Protein AF-C0XQF9-F1 (afdb_monomer_lite)

Foldseek 3Di:
DPQPDADPPPRDSDDDPPDPDLVNVQVVVCVVCVPAAEAEADDPRQDAEDEPDGHHYRYDQPSDHAYPPFAALEEEAPPLCVQCVPPDLCSLVVSLVSLVVNQVRFGDVVVNRYYHYDDDCPDVSNVCVVVVPPVVVVVVSVVVCCVVVHPPNHDDDDDDDPPVVVVVCVVPDDDDPPDDDDDDDDDDPPDD

Secondary structure (DSSP, 8-state):
--TT---TTT-----------HHHHHHHHHHH-TTSEEEEEBTTB---EEESSSEEEEE-TT-PPEEETS-BSEEEE--HHHHHTSSSTTHHHHHHHHHHHHHHTBPPGGGT-EEEE-S-TT-HHHHHHHTT-HHHHHHHHHHHHHHHT-TTSS--------HHHHHHHHHH----TT-------PPPTT--

Sequence (192 aa):
MDTAHVCPVCGSRRLRAVVLGTERTAEELGRAFPKTRVRSSWGEKIVTEIPRTPMIVVATPGAEPAVTNGGYGAAILLDTWALLGRPDLRATEETFEKWLAACTLVDAASIDGEVVVVAEPSLPVVQHLIRWDVPGHAAAELSQRAETRLPPAVHVAVVDAPRKALEDFFAHVELPPHAEKLGPVDLPPGVE

pLDDT: mean 90.34, std 9.93, range [50.88, 98.25]

Radius of gyration: 22.35 Å; chains: 1; bounding box: 53×38×58 Å

Structure (mmCIF, N/CA/C/O backbone):
data_AF-C0XQF9-F1
#
_entry.id   AF-C0XQF9-F1
#
loop_
_atom_site.group_PDB
_atom_site.id
_atom_site.type_symbol
_atom_site.label_atom_id
_atom_site.label_alt_id
_atom_site.label_comp_id
_atom_site.label_asym_id
_atom_site.label_entity_id
_atom_site.label_seq_id
_atom_site.pdbx_PDB_ins_code
_atom_site.Cartn_x
_atom_site.Cartn_y
_atom_site.Cartn_z
_atom_site.occupancy
_atom_site.B_iso_or_equiv
_atom_site.auth_seq_id
_atom_site.auth_comp_id
_atom_site.auth_asym_id
_atom_site.auth_atom_id
_atom_site.pdbx_PDB_model_num
ATOM 1 N N . MET A 1 1 ? -15.388 23.339 -12.924 1.00 51.97 1 MET A N 1
ATOM 2 C CA . MET A 1 1 ? -16.130 22.095 -12.635 1.00 51.97 1 MET A CA 1
ATOM 3 C C . MET A 1 1 ? -17.069 21.896 -13.808 1.00 51.97 1 MET A C 1
ATOM 5 O O . MET A 1 1 ? -17.944 22.732 -13.991 1.00 51.97 1 MET A O 1
ATOM 9 N N . ASP A 1 2 ? -16.785 20.929 -14.678 1.00 50.88 2 ASP A N 1
ATOM 10 C CA . ASP A 1 2 ? -17.592 20.682 -15.877 1.00 50.88 2 ASP A CA 1
ATOM 11 C C . ASP A 1 2 ? -18.993 20.217 -15.454 1.00 50.88 2 ASP A C 1
ATOM 13 O O . ASP A 1 2 ? -19.158 19.170 -14.826 1.00 50.88 2 ASP A O 1
ATOM 17 N N . THR A 1 3 ? -19.999 21.045 -15.720 1.00 59.94 3 THR A N 1
ATOM 18 C CA . THR A 1 3 ? -21.397 20.814 -15.340 1.00 59.94 3 THR A CA 1
ATOM 19 C C . THR A 1 3 ? -22.096 19.791 -16.239 1.00 59.94 3 THR A C 1
ATOM 21 O O . THR A 1 3 ? -23.244 19.439 -15.966 1.00 59.94 3 THR A O 1
ATOM 24 N N . ALA A 1 4 ? -21.422 19.284 -17.278 1.00 78.75 4 ALA A N 1
ATOM 25 C CA . ALA A 1 4 ? -21.976 18.339 -18.242 1.00 78.75 4 ALA A CA 1
ATOM 26 C C . ALA A 1 4 ? -21.576 16.871 -18.007 1.00 78.75 4 ALA A C 1
ATOM 28 O O . ALA A 1 4 ? -21.970 16.015 -18.799 1.00 78.75 4 ALA A O 1
ATOM 29 N N . HIS A 1 5 ? -20.829 16.541 -16.944 1.00 82.19 5 HIS A N 1
ATOM 30 C CA . HIS A 1 5 ? -20.393 15.159 -16.724 1.00 82.19 5 HIS A CA 1
ATOM 31 C C . HIS A 1 5 ? -21.580 14.184 -16.606 1.00 82.19 5 HIS A C 1
ATOM 33 O O . HIS A 1 5 ? -22.473 14.350 -15.772 1.00 82.19 5 HIS A O 1
ATOM 39 N N . VAL A 1 6 ? -21.547 13.131 -17.422 1.00 91.00 6 VAL A N 1
ATOM 40 C CA . VAL A 1 6 ? -22.455 11.982 -17.380 1.00 91.00 6 VAL A CA 1
ATOM 41 C C . VAL A 1 6 ? -21.586 10.732 -17.304 1.00 91.00 6 VAL A C 1
ATOM 43 O O . VAL A 1 6 ? -20.765 10.501 -18.189 1.00 91.00 6 VAL A O 1
ATOM 46 N N . CYS A 1 7 ? -21.759 9.922 -16.258 1.00 85.56 7 CYS A N 1
ATOM 47 C CA . CYS A 1 7 ? -21.036 8.661 -16.123 1.00 85.56 7 CYS A CA 1
ATOM 48 C C . CYS A 1 7 ? -21.368 7.736 -17.313 1.00 85.56 7 CYS A C 1
ATOM 50 O O . CYS A 1 7 ? -22.547 7.425 -17.504 1.00 85.56 7 CYS A O 1
ATOM 52 N N . PRO A 1 8 ? -20.380 7.243 -18.083 1.00 86.12 8 PRO A N 1
ATOM 53 C CA . PRO A 1 8 ? -20.633 6.406 -19.260 1.00 86.12 8 PRO A CA 1
ATOM 54 C C . PRO A 1 8 ? -21.138 4.999 -18.905 1.00 86.12 8 PRO A C 1
ATOM 56 O O . PRO A 1 8 ? -21.648 4.299 -19.771 1.00 86.12 8 PRO A O 1
ATOM 59 N N . VAL A 1 9 ? -21.012 4.588 -17.639 1.00 90.75 9 VAL A N 1
ATOM 60 C CA . VAL A 1 9 ? -21.441 3.265 -17.160 1.00 90.75 9 VAL A CA 1
ATOM 61 C C . VAL A 1 9 ? -22.893 3.284 -16.678 1.00 90.75 9 VAL A C 1
ATOM 63 O O . VAL A 1 9 ? -23.652 2.369 -16.977 1.00 90.75 9 VAL A O 1
ATOM 66 N N . CYS A 1 10 ? -23.301 4.319 -15.934 1.00 92.69 10 CYS A N 1
ATOM 67 C CA . CYS A 1 10 ? -24.619 4.359 -15.285 1.00 92.69 10 CYS A CA 1
ATOM 68 C C . CYS A 1 10 ? -25.483 5.582 -15.634 1.00 92.69 10 CYS A C 1
ATOM 70 O O . CYS A 1 10 ? -26.599 5.701 -15.135 1.00 92.69 10 CYS A O 1
ATOM 72 N N . GLY A 1 11 ? -24.982 6.528 -16.433 1.00 91.69 11 GLY A N 1
ATOM 73 C CA . GLY A 1 11 ? -25.709 7.743 -16.821 1.00 91.69 11 GLY A CA 1
ATOM 74 C C . GLY A 1 11 ? -25.871 8.789 -15.709 1.00 91.69 11 GLY A C 1
ATOM 75 O O . GLY A 1 11 ? -26.522 9.816 -15.912 1.00 91.69 11 GLY A O 1
ATOM 76 N N . SER A 1 12 ? -25.294 8.562 -14.524 1.00 89.38 12 SER A N 1
ATOM 77 C CA . SER A 1 12 ? -25.385 9.500 -13.403 1.00 89.38 12 SER A CA 1
ATOM 78 C C . SER A 1 12 ? -24.660 10.812 -13.705 1.00 89.38 12 SER A C 1
ATOM 80 O O . SER A 1 12 ? -23.518 10.813 -14.158 1.00 89.38 12 SER A O 1
ATOM 82 N N . ARG A 1 13 ? -25.308 11.933 -13.371 1.00 89.44 13 ARG A N 1
ATOM 83 C CA . ARG A 1 13 ? -24.713 13.284 -13.357 1.00 89.44 13 ARG A CA 1
ATOM 84 C C . ARG A 1 13 ? -24.177 13.691 -11.985 1.00 89.44 13 ARG A C 1
ATOM 86 O O . ARG A 1 13 ? -23.693 14.804 -11.799 1.00 89.44 13 ARG A O 1
ATOM 93 N N . ARG A 1 14 ? -24.330 12.823 -10.981 1.00 81.56 14 ARG A N 1
ATOM 94 C CA . ARG A 1 14 ? -23.885 13.102 -9.614 1.00 81.56 14 ARG A CA 1
ATOM 95 C C . ARG A 1 14 ? -22.390 12.834 -9.524 1.00 81.56 14 ARG A C 1
ATOM 97 O O . ARG A 1 14 ? -21.975 11.681 -9.482 1.00 81.56 14 ARG A O 1
ATOM 104 N N . LEU A 1 15 ? -21.612 13.906 -9.459 1.00 72.50 15 LEU A N 1
ATOM 105 C CA . LEU A 1 15 ? -20.212 13.872 -9.059 1.00 72.50 15 LEU A CA 1
ATOM 106 C C . LEU A 1 15 ? -20.117 14.170 -7.564 1.00 72.50 15 LEU A C 1
ATOM 108 O O . LEU A 1 15 ? -20.628 15.186 -7.093 1.00 72.50 15 LEU A O 1
ATOM 112 N N . ARG A 1 16 ? -19.443 13.295 -6.818 1.00 68.81 16 ARG A N 1
ATOM 113 C CA . ARG A 1 16 ? -19.041 13.554 -5.435 1.00 68.81 16 ARG A CA 1
ATOM 114 C C . ARG A 1 16 ? -17.520 13.582 -5.403 1.00 68.81 16 ARG A C 1
ATOM 116 O O . ARG A 1 16 ? -16.894 12.617 -5.820 1.00 68.81 16 ARG A O 1
ATOM 123 N N . ALA A 1 17 ? -16.933 14.670 -4.913 1.00 57.84 17 ALA A N 1
ATOM 124 C CA . ALA A 1 17 ? -15.521 14.665 -4.550 1.00 57.84 17 ALA A CA 1
ATOM 125 C C . ALA A 1 17 ? -15.355 13.720 -3.347 1.00 57.84 17 ALA A C 1
ATOM 127 O O . ALA A 1 17 ? -15.989 13.938 -2.313 1.00 57.84 17 ALA A O 1
ATOM 128 N N . VAL A 1 18 ? -14.594 12.635 -3.513 1.00 59.84 18 VAL A N 1
ATOM 129 C CA . VAL A 1 18 ? -14.501 11.552 -2.511 1.00 59.84 18 VAL A CA 1
ATOM 130 C C . VAL A 1 18 ? -13.299 11.722 -1.578 1.00 59.84 18 VAL A C 1
ATOM 132 O O . VAL A 1 18 ? -13.243 11.077 -0.542 1.00 59.84 18 VAL A O 1
ATOM 135 N N . VAL A 1 19 ? -12.378 12.650 -1.853 1.00 55.28 19 VAL A N 1
ATOM 136 C CA . VAL A 1 19 ? -11.252 12.900 -0.943 1.00 55.28 19 VAL A CA 1
ATOM 137 C C . VAL A 1 19 ? -11.695 13.836 0.183 1.00 55.28 19 VAL A C 1
ATOM 139 O O . VAL A 1 19 ? -11.594 15.059 0.084 1.00 55.28 19 VAL A O 1
ATOM 142 N N . LEU A 1 20 ? -12.219 13.259 1.263 1.00 55.69 20 LEU A N 1
ATOM 143 C CA . LEU A 1 20 ? -12.250 13.918 2.564 1.00 55.69 20 LEU A CA 1
ATOM 144 C C . LEU A 1 20 ? -10.871 13.671 3.181 1.00 55.69 20 LEU A C 1
ATOM 146 O O . LEU A 1 20 ? -10.568 12.551 3.572 1.00 55.69 20 LEU A O 1
ATOM 150 N N . GLY A 1 21 ? -9.999 14.680 3.198 1.00 62.31 21 GLY A N 1
ATOM 151 C CA . GLY A 1 21 ? -8.695 14.547 3.853 1.00 62.31 21 GLY A CA 1
ATOM 152 C C . GLY A 1 21 ? -8.841 14.069 5.305 1.00 62.31 21 GLY A C 1
ATOM 153 O O . GLY A 1 21 ? -9.862 14.326 5.948 1.00 62.31 21 GLY A O 1
ATOM 154 N N . THR A 1 22 ? -7.812 13.397 5.824 1.00 65.31 22 THR A N 1
ATOM 155 C CA . THR A 1 22 ? -7.779 12.741 7.146 1.00 65.31 22 THR A CA 1
ATOM 156 C C . THR A 1 22 ? -8.286 13.627 8.293 1.00 65.31 22 THR A C 1
ATOM 158 O O . THR A 1 22 ? -8.959 13.140 9.201 1.00 65.31 22 THR A O 1
ATOM 161 N N . GLU A 1 23 ? -8.036 14.939 8.219 1.00 64.38 23 GLU A N 1
ATOM 162 C CA . GLU A 1 23 ? -8.527 15.946 9.171 1.00 64.38 23 GLU A CA 1
ATOM 163 C C . GLU A 1 23 ? -10.050 15.955 9.299 1.00 64.38 23 GLU A C 1
ATOM 165 O O . GLU A 1 23 ? -10.591 15.869 10.402 1.00 64.38 23 GLU A O 1
ATOM 170 N N . ARG A 1 24 ? -10.757 15.983 8.169 1.00 73.75 24 ARG A N 1
ATOM 171 C CA . ARG A 1 24 ? -12.218 16.060 8.160 1.00 73.75 24 ARG A CA 1
ATOM 172 C C . ARG A 1 24 ? -12.844 14.759 8.651 1.00 73.75 2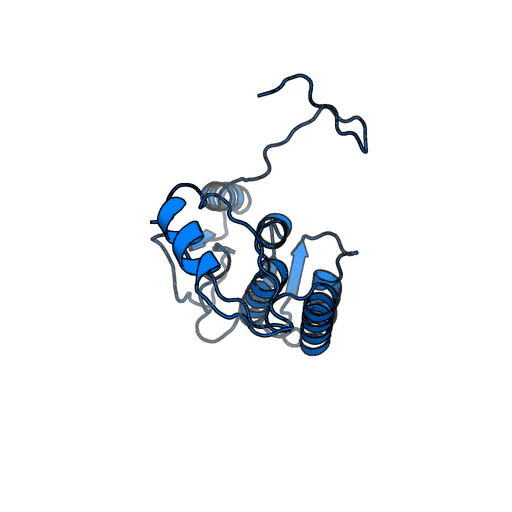4 ARG A C 1
ATOM 174 O O . ARG A 1 24 ? -13.849 14.791 9.350 1.00 73.75 24 ARG A O 1
ATOM 181 N N . THR A 1 25 ? -12.223 13.620 8.353 1.00 78.69 25 THR A N 1
ATOM 182 C CA . THR A 1 25 ? -12.656 12.312 8.865 1.00 78.69 25 THR A CA 1
ATOM 183 C C . THR A 1 25 ? -12.570 12.249 10.391 1.00 78.69 25 THR A C 1
ATOM 185 O O . THR A 1 25 ? -13.516 11.800 11.036 1.00 78.69 25 THR A O 1
ATOM 188 N N . ALA A 1 26 ? -11.483 12.748 10.988 1.00 79.31 26 ALA A N 1
ATOM 189 C CA . ALA A 1 26 ? -11.340 12.792 12.443 1.00 79.31 26 ALA A CA 1
ATOM 190 C C . ALA A 1 26 ? -12.377 13.713 13.108 1.00 79.31 26 ALA A C 1
ATOM 192 O O . ALA A 1 26 ? -12.952 13.349 14.135 1.00 79.31 26 ALA A O 1
ATOM 193 N N . GLU A 1 27 ? -12.655 14.874 12.512 1.00 80.00 27 GLU A N 1
ATOM 194 C CA . GLU A 1 27 ? -13.683 15.799 13.001 1.00 80.00 27 GLU A CA 1
ATOM 195 C C . GLU A 1 27 ? -15.091 15.192 12.952 1.00 80.00 27 GLU A C 1
ATOM 197 O O . GLU A 1 27 ? -15.824 15.252 13.944 1.00 80.00 27 GLU A O 1
ATOM 202 N N . GLU A 1 28 ? -15.473 14.575 11.830 1.00 86.12 28 GLU A N 1
ATOM 203 C CA . GLU A 1 28 ? -16.790 13.944 11.681 1.00 86.12 28 GLU A CA 1
ATOM 204 C C . GLU A 1 28 ? -16.946 12.730 12.615 1.00 86.12 28 GLU A C 1
ATOM 206 O O . GLU A 1 28 ? -18.000 12.555 13.229 1.00 86.12 28 GLU A O 1
ATOM 211 N N . LEU A 1 29 ? -15.887 11.935 12.818 1.00 85.62 29 LEU A N 1
ATOM 212 C CA . LEU A 1 29 ? -15.892 10.848 13.803 1.00 85.62 29 LEU A CA 1
ATOM 213 C C . LEU A 1 29 ? -16.010 11.373 15.238 1.00 85.62 29 LEU A C 1
ATOM 215 O O . LEU A 1 29 ? -16.766 10.813 16.030 1.00 85.62 29 LEU A O 1
ATOM 219 N N . GLY A 1 30 ? -15.340 12.479 15.573 1.00 84.56 30 GLY A N 1
ATOM 220 C CA . GLY A 1 30 ? -15.496 13.130 16.876 1.00 84.56 30 GLY A CA 1
ATOM 221 C C . GLY A 1 30 ? -16.938 13.574 17.142 1.00 84.56 30 GLY A C 1
ATOM 222 O O . GLY A 1 30 ? -17.431 13.446 18.262 1.00 84.56 30 GLY A O 1
ATOM 223 N N . ARG A 1 31 ? -17.647 14.034 16.103 1.00 86.38 31 ARG A N 1
ATOM 224 C CA . ARG A 1 31 ? -19.072 14.394 16.186 1.00 86.38 31 ARG A CA 1
ATOM 225 C C . ARG A 1 31 ? -19.982 13.174 16.323 1.00 86.38 31 ARG A C 1
ATOM 227 O O . ARG A 1 31 ? -20.938 13.225 17.092 1.00 86.38 31 ARG A O 1
ATOM 234 N N . ALA A 1 32 ? -19.695 12.094 15.598 1.00 91.06 32 ALA A N 1
ATOM 235 C CA . ALA A 1 32 ? -20.481 10.861 15.642 1.00 91.06 32 ALA A CA 1
ATOM 236 C C . ALA A 1 32 ? -20.302 10.081 16.960 1.00 91.06 32 ALA A C 1
ATOM 238 O O . ALA A 1 32 ? -21.234 9.417 17.413 1.00 91.06 32 ALA A O 1
ATOM 239 N N . PHE A 1 33 ? -19.135 10.197 17.603 1.00 90.12 33 PHE A N 1
ATOM 240 C CA . PHE A 1 33 ? -18.780 9.477 18.829 1.00 90.12 33 PHE A CA 1
ATOM 241 C C . PHE A 1 33 ? -18.384 10.431 19.973 1.00 90.12 33 PHE A C 1
ATOM 243 O O . PHE A 1 33 ? -17.257 10.380 20.464 1.00 90.12 33 PHE A O 1
ATOM 250 N N . PRO A 1 34 ? -19.306 11.267 20.486 1.00 86.94 34 PRO A N 1
ATOM 251 C CA . PRO A 1 34 ? -18.978 12.349 21.425 1.00 86.94 34 PRO A CA 1
ATOM 252 C C . PRO A 1 34 ? -18.451 11.878 22.792 1.00 86.94 34 PRO A C 1
ATOM 254 O O . PRO A 1 34 ? -17.922 12.678 23.560 1.00 86.94 34 PRO A O 1
ATOM 257 N N . LYS A 1 35 ? -18.609 10.590 23.126 1.00 91.31 35 LYS A N 1
ATOM 258 C CA . LYS A 1 35 ? -18.110 9.976 24.369 1.00 91.31 35 LYS A CA 1
ATOM 259 C C . LYS A 1 35 ? -16.823 9.168 24.171 1.00 91.31 35 LYS A C 1
ATOM 261 O O . LYS A 1 35 ? -16.323 8.595 25.135 1.00 91.31 35 LYS A O 1
ATOM 266 N N . THR A 1 36 ? -16.295 9.118 22.950 1.00 92.81 36 THR A N 1
ATOM 267 C CA . THR A 1 36 ? -15.102 8.344 22.605 1.00 92.81 36 THR A CA 1
ATOM 268 C C . THR A 1 36 ? -13.986 9.296 22.224 1.00 92.81 36 THR A C 1
ATOM 270 O O . THR A 1 36 ? -14.170 10.217 21.432 1.00 92.81 36 THR A O 1
ATOM 273 N N . ARG A 1 37 ? -12.796 9.080 22.781 1.00 93.44 37 ARG A N 1
ATOM 274 C CA . ARG A 1 37 ? -11.624 9.861 22.394 1.00 93.44 37 ARG A CA 1
ATOM 275 C C . ARG A 1 37 ? -11.275 9.551 20.940 1.00 93.44 37 ARG A C 1
ATOM 277 O O . ARG A 1 37 ? -11.087 8.387 20.606 1.00 93.44 37 ARG A O 1
ATOM 284 N N . VAL A 1 38 ? -11.134 10.581 20.110 1.00 94.38 38 VAL A N 1
ATOM 285 C CA . VAL A 1 38 ? -10.616 10.451 18.742 1.00 94.38 38 VAL A CA 1
ATOM 286 C C . VAL A 1 38 ? -9.190 10.988 18.709 1.00 94.38 38 VAL A C 1
ATOM 288 O O . VAL A 1 38 ? -8.929 12.123 19.114 1.00 94.38 38 VAL A O 1
ATOM 291 N N . ARG A 1 39 ? -8.248 10.150 18.283 1.00 94.12 39 ARG A N 1
ATOM 292 C CA . ARG A 1 39 ? -6.835 10.480 18.101 1.00 94.12 39 ARG A CA 1
ATOM 293 C C . ARG A 1 39 ? -6.503 10.447 16.618 1.00 94.12 39 ARG A C 1
ATOM 295 O O . ARG A 1 39 ? -7.091 9.709 15.840 1.00 94.12 39 ARG A O 1
ATOM 302 N N . SER A 1 40 ? -5.561 11.287 16.251 1.00 93.38 40 SER A N 1
ATOM 303 C CA . SER A 1 40 ? -5.270 11.698 14.894 1.00 93.38 40 SER A CA 1
ATOM 304 C C . SER A 1 40 ? -3.760 11.493 14.690 1.00 93.38 40 SER A C 1
ATOM 306 O O . SER A 1 40 ? -2.992 11.847 15.589 1.00 93.38 40 SER A O 1
ATOM 308 N N . SER A 1 41 ? -3.344 10.849 13.594 1.00 94.00 41 SER A N 1
ATOM 309 C CA . SER A 1 41 ? -1.927 10.583 13.285 1.00 94.00 41 SER A CA 1
ATOM 310 C C . SER A 1 41 ? -1.652 10.695 11.780 1.00 94.00 41 SER A C 1
ATOM 312 O O . SER A 1 41 ? -2.043 9.830 10.999 1.00 94.00 41 SER A O 1
ATOM 314 N N . TRP A 1 42 ? -1.029 11.792 11.348 1.00 90.31 42 TRP A N 1
ATOM 315 C CA . TRP A 1 42 ? -0.645 12.040 9.949 1.00 90.31 42 TRP A CA 1
ATOM 316 C C . TRP A 1 42 ? 0.341 13.211 9.854 1.00 90.31 42 TRP A C 1
ATOM 318 O O . TRP A 1 42 ? 0.438 14.028 10.774 1.00 90.31 42 TRP A O 1
ATOM 328 N N . GLY A 1 43 ? 1.016 13.342 8.706 1.00 86.69 43 GLY A N 1
ATOM 329 C CA . GLY A 1 43 ? 1.847 14.506 8.377 1.00 86.69 43 GLY A CA 1
ATOM 330 C C . GLY A 1 43 ? 2.922 14.786 9.430 1.00 86.69 43 GLY A C 1
ATOM 331 O O . GLY A 1 43 ? 3.662 13.892 9.818 1.00 86.69 43 GLY A O 1
ATOM 332 N N . GLU A 1 44 ? 2.993 16.020 9.926 1.00 83.06 44 GLU A N 1
ATOM 333 C CA . GLU A 1 44 ? 3.955 16.416 10.970 1.00 83.06 44 GLU A CA 1
ATOM 334 C C . GLU A 1 44 ? 3.563 15.949 12.385 1.00 83.06 44 GLU A C 1
ATOM 336 O O . GLU A 1 44 ? 4.341 16.080 13.328 1.00 83.06 44 GLU A O 1
ATOM 341 N N . LYS A 1 45 ? 2.351 15.408 12.563 1.00 86.56 45 LYS A N 1
ATOM 342 C CA . LYS A 1 45 ? 1.807 14.964 13.856 1.00 86.56 45 LYS A CA 1
ATOM 343 C C . LYS A 1 45 ? 1.659 13.444 13.893 1.00 86.56 45 LYS A C 1
ATOM 345 O O . LYS A 1 45 ? 0.587 12.932 14.216 1.00 86.56 45 LYS A O 1
ATOM 350 N N . ILE A 1 46 ? 2.726 12.723 13.558 1.00 94.06 46 ILE A N 1
ATOM 351 C CA . ILE A 1 46 ? 2.753 11.262 13.688 1.00 94.06 46 ILE A CA 1
ATOM 352 C C . ILE A 1 46 ? 2.867 10.890 15.166 1.00 94.06 46 ILE A C 1
ATOM 354 O O . ILE A 1 46 ? 3.763 11.337 15.883 1.00 94.06 46 ILE A O 1
ATOM 358 N N . VAL A 1 47 ? 1.932 10.063 15.622 1.00 96.00 47 VAL A N 1
ATOM 359 C CA . VAL A 1 47 ? 1.938 9.451 16.949 1.00 96.00 47 VAL A CA 1
ATOM 360 C C . VAL A 1 47 ? 2.478 8.039 16.784 1.00 96.00 47 VAL A C 1
ATOM 362 O O . VAL A 1 47 ? 1.957 7.283 15.975 1.00 96.00 47 VAL A O 1
ATOM 365 N N . THR A 1 48 ? 3.514 7.685 17.537 1.00 95.94 48 THR A N 1
ATOM 366 C CA . THR A 1 48 ? 4.186 6.382 17.407 1.00 95.94 48 THR A CA 1
ATOM 367 C C . THR A 1 48 ? 3.565 5.299 18.281 1.00 95.94 48 THR A C 1
ATOM 369 O O . THR A 1 48 ? 3.544 4.136 17.894 1.00 95.94 48 THR A O 1
ATOM 372 N N . GLU A 1 49 ? 3.043 5.667 19.451 1.00 97.31 49 GLU A N 1
ATOM 373 C CA . GLU A 1 49 ? 2.484 4.725 20.417 1.00 97.31 49 GLU A CA 1
ATOM 374 C C . GLU A 1 49 ? 1.303 5.343 21.182 1.00 97.31 49 GLU A C 1
ATOM 376 O O . GLU A 1 49 ? 1.271 6.552 21.444 1.00 97.31 49 GLU A O 1
ATOM 381 N N . ILE A 1 50 ? 0.323 4.513 21.544 1.00 97.50 50 ILE A N 1
ATOM 382 C CA . ILE A 1 50 ? -0.831 4.882 22.366 1.00 97.50 50 ILE A CA 1
ATOM 383 C C . ILE A 1 50 ? -1.100 3.858 23.481 1.00 97.50 50 ILE A C 1
ATOM 385 O O . ILE A 1 50 ? -0.845 2.666 23.311 1.00 97.50 50 ILE A O 1
ATOM 389 N N . PRO A 1 51 ? -1.680 4.282 24.620 1.00 96.94 51 PRO A N 1
ATOM 390 C CA . PRO A 1 51 ? -2.065 3.351 25.674 1.00 96.94 51 PRO A CA 1
ATOM 391 C C . PRO A 1 51 ? -3.258 2.488 25.245 1.00 96.94 51 PRO A C 1
ATOM 393 O O . PRO A 1 51 ? -4.181 2.981 24.590 1.00 96.94 51 PRO A O 1
ATOM 396 N N . ARG A 1 52 ? -3.305 1.235 25.718 1.00 95.12 52 ARG A N 1
ATOM 397 C CA . ARG A 1 52 ? -4.429 0.303 25.521 1.00 95.12 52 ARG A CA 1
ATOM 398 C C . ARG A 1 52 ? -5.674 0.728 26.307 1.00 95.12 52 ARG A C 1
ATOM 400 O O . ARG A 1 52 ? -5.995 0.186 27.361 1.00 95.12 52 ARG A O 1
ATOM 407 N N . THR A 1 53 ? -6.362 1.747 25.806 1.00 94.69 53 THR A N 1
ATOM 408 C CA . THR A 1 53 ? -7.576 2.327 26.397 1.00 94.69 53 THR A CA 1
ATOM 409 C C . THR A 1 53 ? -8.601 2.639 25.304 1.00 94.69 53 THR A C 1
ATOM 411 O O . THR A 1 53 ? -8.201 2.836 24.157 1.00 94.69 53 THR A O 1
ATOM 414 N N . PRO A 1 54 ? -9.910 2.707 25.618 1.00 94.31 54 PRO A N 1
ATOM 415 C CA . PRO A 1 54 ? -10.939 2.947 24.608 1.00 94.31 54 PRO A CA 1
ATOM 416 C C . PRO A 1 54 ? -10.743 4.276 23.863 1.00 94.31 54 PRO A C 1
ATOM 418 O O . PRO A 1 54 ? -10.879 5.357 24.444 1.00 94.31 54 PRO A O 1
ATOM 421 N N . MET A 1 55 ? -10.438 4.199 22.567 1.00 96.00 55 MET A N 1
ATOM 422 C CA . MET A 1 55 ? -10.347 5.345 21.662 1.00 96.00 55 MET A CA 1
ATOM 423 C C . MET A 1 55 ? -10.482 4.918 20.200 1.00 96.00 55 MET A C 1
ATOM 425 O O . MET A 1 55 ? -10.303 3.752 19.864 1.00 96.00 55 MET A O 1
ATOM 429 N N . ILE A 1 56 ? -10.769 5.887 19.339 1.00 96.88 56 ILE A N 1
ATOM 430 C CA . ILE A 1 56 ? -10.719 5.755 17.884 1.00 96.88 56 ILE A CA 1
ATOM 431 C C . ILE A 1 56 ? -9.436 6.429 17.414 1.00 96.88 56 ILE A C 1
ATOM 433 O O . ILE A 1 56 ? -9.159 7.564 17.806 1.00 96.88 56 ILE A O 1
ATOM 437 N N . VAL A 1 57 ? -8.671 5.757 16.561 1.00 96.50 57 VAL A N 1
ATOM 438 C CA . VAL A 1 57 ? -7.501 6.340 15.904 1.00 96.50 57 VAL A CA 1
ATOM 439 C C . VAL A 1 57 ? -7.798 6.513 14.423 1.00 96.50 57 VAL A C 1
ATOM 441 O O . VAL A 1 57 ? -8.233 5.578 13.759 1.00 96.50 57 VAL A O 1
ATOM 444 N N . VAL A 1 58 ? -7.559 7.717 13.914 1.00 95.06 58 VAL A N 1
ATOM 445 C CA . VAL A 1 58 ? -7.611 8.046 12.491 1.00 95.06 58 VAL A CA 1
ATOM 446 C C . VAL A 1 58 ? -6.188 8.331 12.040 1.00 95.06 58 VAL A C 1
ATOM 448 O O . VAL A 1 58 ? -5.591 9.332 12.452 1.00 95.06 58 VAL A O 1
ATOM 451 N N . ALA A 1 59 ? -5.646 7.441 11.217 1.00 94.19 59 ALA A N 1
ATOM 452 C CA . ALA A 1 59 ? -4.283 7.530 10.725 1.00 94.19 59 ALA A CA 1
ATOM 453 C C . ALA A 1 59 ? -4.236 7.444 9.200 1.00 94.19 59 ALA A C 1
ATOM 455 O O . ALA A 1 59 ? -5.051 6.763 8.579 1.00 94.19 59 ALA A O 1
ATOM 456 N N . THR A 1 60 ? -3.285 8.153 8.594 1.00 91.56 60 THR A N 1
ATOM 457 C CA . THR A 1 60 ? -2.902 7.866 7.207 1.00 91.56 60 THR A CA 1
ATOM 458 C C . THR A 1 60 ? -2.126 6.549 7.148 1.00 91.56 60 THR A C 1
ATOM 460 O O . THR A 1 60 ? -1.405 6.267 8.103 1.00 91.56 60 THR A O 1
ATOM 463 N N . PRO A 1 61 ? -2.188 5.800 6.033 1.00 91.56 61 PRO A N 1
ATOM 464 C CA . PRO A 1 61 ? -1.444 4.552 5.873 1.00 91.56 61 PRO A CA 1
ATOM 465 C C . PRO A 1 61 ? 0.043 4.698 6.228 1.00 91.56 61 PRO A C 1
ATOM 467 O O . PRO A 1 61 ? 0.737 5.521 5.625 1.00 91.56 61 PRO A O 1
ATOM 470 N N . GLY A 1 62 ? 0.523 3.905 7.185 1.00 92.06 62 GLY A N 1
ATOM 471 C CA . GLY A 1 62 ? 1.893 3.939 7.711 1.00 92.06 62 GLY A CA 1
ATOM 472 C C . GLY A 1 62 ? 2.116 4.889 8.896 1.00 92.06 62 GLY A C 1
ATOM 473 O O . GLY A 1 62 ? 3.236 4.983 9.392 1.00 92.06 62 GLY A O 1
ATOM 474 N N . ALA A 1 63 ? 1.087 5.610 9.348 1.00 95.69 63 ALA A N 1
ATOM 475 C CA . ALA A 1 63 ? 1.132 6.484 10.523 1.00 95.69 63 ALA A CA 1
ATOM 476 C C . ALA A 1 63 ? 0.319 5.928 11.706 1.00 95.69 63 ALA A C 1
ATOM 478 O O . ALA A 1 63 ? 0.039 6.654 12.663 1.00 95.69 63 ALA A O 1
ATOM 479 N N . GLU A 1 64 ? -0.110 4.670 11.642 1.00 96.81 64 GLU A N 1
ATOM 480 C CA . GLU A 1 64 ? -0.834 3.993 12.710 1.00 96.81 64 GLU A CA 1
ATOM 481 C C . GLU A 1 64 ? 0.089 3.804 13.934 1.00 96.81 64 GLU A C 1
ATOM 483 O O . GLU A 1 64 ? 1.132 3.159 13.821 1.00 96.81 64 GLU A O 1
ATOM 488 N N . PRO A 1 65 ? -0.259 4.340 15.119 1.00 97.38 65 PRO A N 1
ATOM 489 C CA . PRO A 1 65 ? 0.530 4.107 16.320 1.00 97.38 65 PRO A CA 1
ATOM 490 C C . PRO A 1 65 ? 0.428 2.650 16.771 1.00 97.38 65 PRO A C 1
ATOM 492 O O . PRO A 1 65 ? -0.643 2.043 16.688 1.00 97.38 65 PRO A O 1
ATOM 495 N N . ALA A 1 66 ? 1.500 2.125 17.357 1.00 97.62 66 ALA A N 1
ATOM 496 C CA . ALA A 1 66 ? 1.440 0.878 18.109 1.00 97.62 66 ALA A CA 1
ATOM 497 C C . ALA A 1 66 ? 0.603 1.046 19.391 1.00 97.62 66 ALA A C 1
ATOM 499 O O . ALA A 1 66 ? 0.534 2.135 19.969 1.00 97.62 66 ALA A O 1
ATOM 500 N N . VAL A 1 67 ? -0.019 -0.035 19.860 1.00 97.88 67 VAL A N 1
ATOM 501 C CA . VAL A 1 67 ? -0.718 -0.055 21.151 1.00 97.88 67 VAL A CA 1
ATOM 502 C C . VAL A 1 67 ? 0.213 -0.640 22.212 1.00 97.88 67 VAL A C 1
ATOM 504 O O . VAL A 1 67 ? 0.717 -1.751 22.072 1.00 97.88 67 VAL A O 1
ATOM 507 N N . THR A 1 68 ? 0.439 0.085 23.306 1.00 97.06 68 THR A N 1
ATOM 508 C CA . THR A 1 68 ? 1.283 -0.404 24.401 1.00 97.06 68 THR A CA 1
ATOM 509 C C . THR A 1 68 ? 0.680 -1.672 25.012 1.00 97.06 68 THR A C 1
ATOM 511 O O . THR A 1 68 ? -0.447 -1.645 25.513 1.00 97.06 68 THR A O 1
ATOM 514 N N . ASN A 1 69 ? 1.448 -2.767 25.042 1.00 93.38 69 ASN A N 1
ATOM 515 C CA . ASN A 1 69 ? 1.056 -4.056 25.633 1.00 93.38 69 ASN A CA 1
ATOM 516 C C . ASN A 1 69 ? -0.238 -4.670 25.039 1.00 93.38 69 ASN A C 1
ATOM 518 O O . ASN A 1 69 ? -1.067 -5.235 25.765 1.00 93.38 69 ASN A O 1
ATOM 522 N N . GLY A 1 70 ? -0.440 -4.559 23.724 1.00 94.19 70 GLY A N 1
ATOM 523 C CA . GLY A 1 70 ? -1.536 -5.226 23.014 1.00 94.19 70 GLY A CA 1
ATOM 524 C C . GLY A 1 70 ? -1.694 -4.736 21.581 1.00 94.19 70 GLY A C 1
ATOM 525 O O . GLY A 1 70 ? -0.793 -4.099 21.045 1.00 94.19 70 GLY A O 1
ATOM 526 N N . GLY A 1 71 ? -2.848 -5.017 20.987 1.00 97.00 71 GLY A N 1
ATOM 527 C CA . GLY A 1 71 ? -3.268 -4.466 19.708 1.00 97.00 71 GLY A CA 1
ATOM 528 C C . GLY A 1 71 ? -4.570 -3.675 19.801 1.00 97.00 71 GLY A C 1
ATOM 529 O O . GLY A 1 71 ? -5.164 -3.482 20.868 1.00 97.00 71 GLY A O 1
ATOM 530 N N . TYR A 1 72 ? -5.011 -3.195 18.646 1.00 98.19 72 TYR A N 1
ATOM 531 C CA . TYR A 1 72 ? -6.354 -2.673 18.449 1.00 98.19 72 TYR A CA 1
ATOM 532 C C . TYR A 1 72 ? -7.369 -3.814 18.497 1.00 98.19 72 TYR A C 1
ATOM 534 O O . TYR A 1 72 ? -7.118 -4.886 17.962 1.00 98.19 72 TYR A O 1
ATOM 542 N N . GLY A 1 73 ? -8.553 -3.568 19.060 1.00 97.50 73 GLY A N 1
ATOM 543 C CA . GLY A 1 73 ? -9.660 -4.526 18.951 1.00 97.50 73 GLY A CA 1
ATOM 544 C C . GLY A 1 73 ? -10.222 -4.618 17.530 1.00 97.50 73 GLY A C 1
ATOM 545 O O . GLY A 1 73 ? -10.749 -5.649 17.139 1.00 97.50 73 GLY A O 1
ATOM 546 N N . ALA A 1 74 ? -10.091 -3.553 16.734 1.00 97.81 74 ALA A N 1
ATOM 547 C CA . ALA A 1 74 ? -10.452 -3.597 15.327 1.00 97.81 74 ALA A CA 1
ATOM 548 C C . ALA A 1 74 ? -9.685 -2.571 14.485 1.00 97.81 74 ALA A C 1
ATOM 550 O O . ALA A 1 74 ? -9.290 -1.519 14.993 1.00 97.81 74 ALA A O 1
ATOM 551 N N . ALA A 1 75 ? -9.555 -2.845 13.187 1.00 97.62 75 ALA A N 1
ATOM 552 C CA . ALA A 1 75 ? -9.126 -1.878 12.179 1.00 97.62 75 ALA A CA 1
ATOM 553 C C . ALA A 1 75 ? -10.110 -1.824 11.006 1.00 97.62 75 ALA A C 1
ATOM 555 O O . ALA A 1 75 ? -10.692 -2.832 10.610 1.00 97.62 75 ALA A O 1
ATOM 556 N N . ILE A 1 76 ? -10.267 -0.634 10.423 1.00 97.25 76 ILE A N 1
ATOM 557 C CA . ILE A 1 76 ? -11.054 -0.431 9.205 1.00 97.25 76 ILE A CA 1
ATOM 558 C C . ILE A 1 76 ? -10.141 0.196 8.157 1.00 97.25 76 ILE A C 1
ATOM 560 O O . ILE A 1 76 ? -9.704 1.337 8.307 1.00 97.25 76 ILE A O 1
ATOM 564 N N . LEU A 1 77 ? -9.868 -0.544 7.086 1.00 95.88 77 LEU A N 1
ATOM 565 C CA . LEU A 1 77 ? -9.124 -0.052 5.933 1.00 95.88 77 LEU A CA 1
ATOM 566 C C . LEU A 1 77 ? -10.097 0.712 5.030 1.00 95.88 77 LEU A C 1
ATOM 568 O O . LEU A 1 77 ? -10.902 0.115 4.309 1.00 95.88 77 LEU A O 1
ATOM 572 N N . LEU A 1 78 ? -10.053 2.039 5.124 1.00 91.50 78 LEU A N 1
ATOM 573 C CA . LEU A 1 78 ? -10.885 2.961 4.352 1.00 91.50 78 LEU A CA 1
ATOM 574 C C . LEU A 1 78 ? -10.144 3.487 3.123 1.00 91.50 78 LEU A C 1
ATOM 576 O O . LEU A 1 78 ? -8.921 3.403 3.037 1.00 91.50 78 LEU A O 1
ATOM 580 N N . ASP A 1 79 ? -10.909 4.026 2.171 1.00 86.38 79 ASP A N 1
ATOM 581 C CA . ASP A 1 79 ? -10.391 4.671 0.957 1.00 86.38 79 ASP A CA 1
ATOM 582 C C . ASP A 1 79 ? -9.345 3.829 0.214 1.00 86.38 79 ASP A C 1
ATOM 584 O O . ASP A 1 79 ? -8.371 4.329 -0.343 1.00 86.38 79 ASP A O 1
ATOM 588 N N . THR A 1 80 ? -9.574 2.516 0.177 1.00 88.06 80 THR A N 1
ATOM 589 C CA . THR A 1 80 ? -8.681 1.520 -0.433 1.00 88.06 80 THR A CA 1
ATOM 590 C C . THR A 1 80 ? -8.341 1.842 -1.891 1.00 88.06 80 THR A C 1
ATOM 592 O O . THR A 1 80 ? -7.208 1.649 -2.334 1.00 88.06 80 THR A O 1
ATOM 595 N N . TRP A 1 81 ? -9.299 2.425 -2.613 1.00 86.06 81 TRP A N 1
ATOM 596 C CA . TRP A 1 81 ? -9.152 2.924 -3.979 1.00 86.06 81 TRP A CA 1
ATOM 597 C C . TRP A 1 81 ? -8.069 4.004 -4.124 1.00 86.06 81 TRP A C 1
ATOM 599 O O . TRP A 1 81 ? -7.456 4.098 -5.182 1.00 86.06 81 TRP A O 1
ATOM 609 N N . ALA A 1 82 ? -7.816 4.811 -3.090 1.00 87.00 82 ALA A N 1
ATOM 610 C CA . ALA A 1 82 ? -6.863 5.914 -3.156 1.00 87.00 82 ALA A CA 1
ATOM 611 C C . ALA A 1 82 ? -5.416 5.409 -3.219 1.00 87.00 82 ALA A C 1
ATOM 613 O O . ALA A 1 82 ? -4.593 5.985 -3.928 1.00 87.00 82 ALA A O 1
ATOM 614 N N . LEU A 1 83 ? -5.108 4.317 -2.511 1.00 88.69 83 LEU A N 1
ATOM 615 C CA . LEU A 1 83 ? -3.789 3.686 -2.569 1.00 88.69 83 LEU A CA 1
ATOM 616 C C . LEU A 1 83 ? -3.614 2.838 -3.836 1.00 88.69 83 LEU A C 1
ATOM 618 O O . LEU A 1 83 ? -2.573 2.943 -4.489 1.00 88.69 83 LEU A O 1
ATOM 622 N N . LEU A 1 84 ? -4.643 2.060 -4.199 1.00 90.88 84 LEU A N 1
ATOM 623 C CA . LEU A 1 84 ? -4.638 1.182 -5.376 1.00 90.88 84 LEU A CA 1
ATOM 624 C C . LEU A 1 84 ?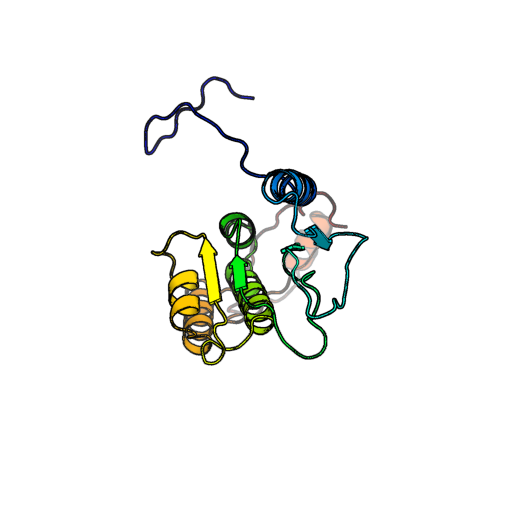 -4.663 1.949 -6.703 1.00 90.88 84 LEU A C 1
ATOM 626 O O . LEU A 1 84 ? -4.125 1.477 -7.696 1.00 90.88 84 LEU A O 1
ATOM 630 N N . GLY A 1 85 ? -5.295 3.121 -6.735 1.00 88.06 85 GLY A N 1
ATOM 631 C CA . GLY A 1 85 ? -5.441 3.939 -7.939 1.00 88.06 85 GLY A CA 1
ATOM 632 C C . GLY A 1 85 ? -4.247 4.843 -8.242 1.00 88.06 85 GLY A C 1
ATOM 633 O O . GLY A 1 85 ? -4.340 5.659 -9.161 1.00 88.06 85 GLY A O 1
ATOM 634 N N . ARG A 1 86 ? -3.148 4.758 -7.475 1.00 90.00 86 ARG A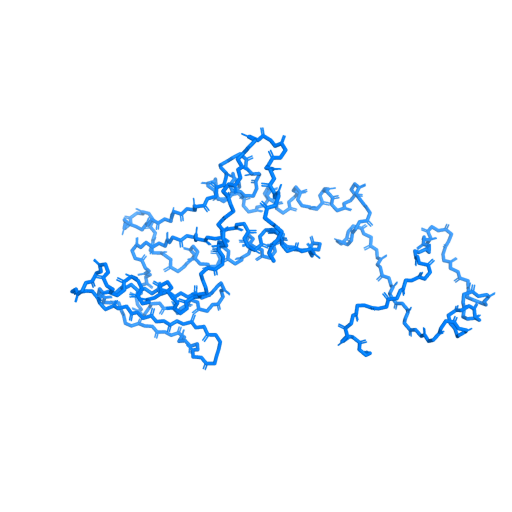 N 1
ATOM 635 C CA . ARG A 1 86 ? -1.936 5.539 -7.757 1.00 90.00 86 ARG A CA 1
ATOM 636 C C . ARG A 1 86 ? -1.371 5.128 -9.126 1.00 90.00 86 ARG A C 1
ATOM 638 O O . ARG A 1 86 ? -1.281 3.930 -9.387 1.00 90.00 86 ARG A O 1
ATOM 645 N N . PRO A 1 87 ? -0.960 6.081 -9.984 1.00 85.19 87 PRO A N 1
ATOM 646 C CA . PRO A 1 87 ? -0.335 5.787 -11.273 1.00 85.19 87 PRO A CA 1
ATOM 647 C C . PRO A 1 87 ? 1.132 5.372 -11.073 1.00 85.19 87 PRO A C 1
ATOM 649 O O . PRO A 1 87 ? 2.048 5.995 -11.599 1.00 85.19 87 PRO A O 1
ATOM 652 N N . ASP A 1 88 ? 1.343 4.346 -10.256 1.00 87.25 88 ASP A N 1
ATOM 653 C CA . ASP A 1 88 ? 2.641 3.820 -9.870 1.00 87.25 88 ASP A CA 1
ATOM 654 C C . ASP A 1 88 ? 2.640 2.308 -10.088 1.00 87.25 88 ASP A C 1
ATOM 656 O O . ASP A 1 88 ? 1.675 1.618 -9.754 1.00 87.25 88 ASP A O 1
ATOM 660 N N . LEU A 1 89 ? 3.726 1.785 -10.652 1.00 87.81 89 LEU A N 1
ATOM 661 C CA . LEU A 1 89 ? 3.857 0.363 -10.948 1.00 87.81 89 LEU A CA 1
ATOM 662 C C . LEU A 1 89 ? 3.715 -0.510 -9.689 1.00 87.81 89 LEU A C 1
ATOM 664 O O . LEU A 1 89 ? 3.180 -1.613 -9.749 1.00 87.81 89 LEU A O 1
ATOM 668 N N . ARG A 1 90 ? 4.194 -0.015 -8.550 1.00 90.81 90 ARG A N 1
ATOM 669 C CA . ARG A 1 90 ? 4.190 -0.685 -7.249 1.00 90.81 90 ARG A CA 1
ATOM 670 C C . ARG A 1 90 ? 2.987 -0.292 -6.400 1.00 90.81 90 ARG A C 1
ATOM 672 O O . ARG A 1 90 ? 2.933 -0.663 -5.231 1.00 90.81 90 ARG A O 1
ATOM 679 N N . ALA A 1 91 ? 2.001 0.416 -6.958 1.00 93.25 91 ALA A N 1
ATOM 680 C CA . ALA A 1 91 ? 0.824 0.854 -6.215 1.00 93.25 91 ALA A CA 1
ATOM 681 C C . ALA A 1 91 ? 0.141 -0.308 -5.482 1.00 93.25 91 ALA A C 1
ATOM 683 O O . ALA A 1 91 ? -0.085 -0.195 -4.277 1.00 93.25 91 ALA A O 1
ATOM 684 N N . THR A 1 92 ? -0.140 -1.419 -6.171 1.00 94.62 92 THR A N 1
ATOM 685 C CA . THR A 1 92 ? -0.775 -2.609 -5.579 1.00 94.62 92 THR A CA 1
ATOM 686 C C . THR A 1 92 ? 0.103 -3.249 -4.503 1.00 94.62 92 THR A C 1
ATOM 688 O O . THR A 1 92 ? -0.369 -3.446 -3.385 1.00 94.62 92 THR A O 1
ATOM 691 N N . GLU A 1 93 ? 1.378 -3.498 -4.815 1.00 95.06 93 GLU A N 1
ATOM 692 C CA . GLU A 1 93 ? 2.378 -4.089 -3.913 1.00 95.06 93 GLU A CA 1
ATOM 693 C C . GLU A 1 93 ? 2.497 -3.296 -2.598 1.00 95.06 93 GLU A C 1
ATOM 695 O O . GLU A 1 93 ? 2.267 -3.830 -1.514 1.00 95.06 93 GLU A O 1
ATOM 700 N N . GLU A 1 94 ? 2.765 -1.991 -2.689 1.00 95.50 94 GLU A N 1
ATOM 701 C CA . GLU A 1 94 ? 2.900 -1.107 -1.525 1.00 95.50 94 GLU A CA 1
ATOM 702 C C . GLU A 1 94 ? 1.587 -0.951 -0.748 1.00 95.50 94 GLU A C 1
ATOM 704 O O . GLU A 1 94 ? 1.590 -0.732 0.465 1.00 95.50 94 GLU A O 1
ATOM 709 N N . THR A 1 95 ? 0.443 -1.003 -1.437 1.00 95.88 95 THR A N 1
ATOM 710 C CA . THR A 1 95 ? -0.865 -0.956 -0.772 1.00 95.88 95 THR A CA 1
ATOM 711 C C . THR A 1 95 ? -1.063 -2.193 0.085 1.00 95.88 95 THR A C 1
ATOM 713 O O . THR A 1 95 ? -1.458 -2.077 1.245 1.00 95.88 95 THR A O 1
ATOM 716 N N . PHE A 1 96 ? -0.770 -3.367 -0.475 1.00 97.19 96 PHE A N 1
ATOM 717 C CA . PHE A 1 96 ? -0.904 -4.629 0.231 1.00 97.19 96 PHE A CA 1
ATOM 718 C C . PHE A 1 96 ? 0.036 -4.693 1.436 1.00 97.19 96 PHE A C 1
ATOM 720 O O . PHE A 1 96 ? -0.405 -5.050 2.525 1.00 97.19 96 PHE A O 1
ATOM 727 N N . GLU A 1 97 ? 1.287 -4.248 1.283 1.00 96.81 97 GLU A N 1
ATOM 728 C CA . GLU A 1 97 ? 2.239 -4.110 2.390 1.00 96.81 97 GLU A CA 1
ATOM 729 C C . GLU A 1 97 ? 1.676 -3.239 3.525 1.00 96.81 97 GLU A C 1
ATOM 731 O O . GLU A 1 97 ? 1.639 -3.667 4.680 1.00 96.81 97 GLU A O 1
ATOM 736 N N . LYS A 1 98 ? 1.170 -2.040 3.205 1.00 96.69 98 LYS A N 1
ATOM 737 C CA . LYS A 1 98 ? 0.587 -1.121 4.198 1.00 96.69 98 LYS A CA 1
ATOM 738 C C . LYS A 1 98 ? -0.636 -1.714 4.892 1.00 96.69 98 LYS A C 1
ATOM 740 O O . LYS A 1 98 ? -0.797 -1.548 6.098 1.00 96.69 98 LYS A O 1
ATOM 745 N N . TRP A 1 99 ? -1.495 -2.414 4.153 1.00 97.25 99 TRP A N 1
ATOM 746 C CA . TRP A 1 99 ? -2.656 -3.090 4.731 1.00 97.25 99 TRP A CA 1
ATOM 747 C C . TRP A 1 99 ? -2.247 -4.212 5.674 1.00 97.25 99 TRP A C 1
ATOM 749 O O . TRP A 1 99 ? -2.787 -4.286 6.775 1.00 97.25 99 TRP A O 1
ATOM 759 N N . LEU A 1 100 ? -1.275 -5.042 5.290 1.00 97.69 100 LEU A N 1
ATOM 760 C CA . LEU A 1 100 ? -0.735 -6.082 6.164 1.00 97.69 100 LEU A CA 1
ATOM 761 C C . LEU A 1 100 ? -0.125 -5.483 7.434 1.00 97.69 100 LEU A C 1
ATOM 763 O O . LEU A 1 100 ? -0.420 -5.965 8.526 1.00 97.69 100 LEU A O 1
ATOM 767 N N . ALA A 1 101 ? 0.661 -4.410 7.308 1.00 97.38 101 ALA A N 1
ATOM 768 C CA . ALA A 1 101 ? 1.232 -3.707 8.453 1.00 97.38 101 ALA A CA 1
ATOM 769 C C . ALA A 1 101 ? 0.135 -3.219 9.414 1.00 97.38 101 ALA A C 1
ATOM 771 O O . ALA A 1 101 ? 0.188 -3.521 10.606 1.00 97.38 101 ALA A O 1
ATOM 772 N N . ALA A 1 102 ? -0.916 -2.571 8.904 1.00 97.19 102 ALA A N 1
ATOM 773 C CA . ALA A 1 102 ? -2.051 -2.152 9.725 1.00 97.19 102 ALA A CA 1
ATOM 774 C C . ALA A 1 102 ? -2.784 -3.341 10.377 1.00 97.19 102 ALA A C 1
ATOM 776 O O . ALA A 1 102 ? -3.134 -3.273 11.554 1.00 97.19 102 ALA A O 1
ATOM 777 N N . CYS A 1 103 ? -2.968 -4.454 9.655 1.00 97.38 103 CYS A N 1
ATOM 778 C CA . CYS A 1 103 ? -3.575 -5.671 10.205 1.00 97.38 103 CYS A CA 1
ATOM 779 C C . CYS A 1 103 ? -2.767 -6.235 11.380 1.00 97.38 103 CYS A C 1
ATOM 781 O O . CYS A 1 103 ? -3.355 -6.724 12.338 1.00 97.38 103 CYS A O 1
ATOM 783 N N . THR A 1 104 ? -1.433 -6.145 11.341 1.00 96.88 104 THR A N 1
ATOM 784 C CA . THR A 1 104 ? -0.573 -6.664 12.421 1.00 96.88 104 THR A CA 1
ATOM 785 C C . THR A 1 104 ? -0.680 -5.873 13.726 1.00 96.88 104 THR A C 1
ATOM 787 O O . THR A 1 104 ? -0.251 -6.360 14.768 1.00 96.88 104 THR A O 1
ATOM 790 N N . LEU A 1 105 ? -1.266 -4.671 13.690 1.00 97.88 105 LEU A N 1
ATOM 791 C CA . LEU A 1 105 ? -1.541 -3.877 14.886 1.00 97.88 105 LEU A CA 1
ATOM 792 C C . LEU A 1 105 ? -2.836 -4.301 15.587 1.00 97.88 105 LEU A C 1
ATOM 794 O O . LEU A 1 105 ? -3.096 -3.842 16.698 1.00 97.88 105 LEU A O 1
ATOM 798 N N . VAL A 1 106 ? -3.666 -5.131 14.954 1.00 98.25 106 VAL A N 1
ATOM 799 C CA . VAL A 1 106 ? -4.918 -5.631 15.528 1.00 98.25 106 VAL A CA 1
ATOM 800 C C . VAL A 1 106 ? -4.630 -6.878 16.357 1.00 98.25 106 VAL A C 1
ATOM 802 O O . VAL A 1 106 ? -3.802 -7.713 15.994 1.00 98.25 106 VAL A O 1
ATOM 805 N N . ASP A 1 107 ? -5.311 -6.990 17.493 1.00 97.62 107 ASP A N 1
ATOM 806 C CA . ASP A 1 107 ? -5.312 -8.198 18.308 1.00 97.62 107 ASP A CA 1
ATOM 807 C C . ASP A 1 107 ? -5.715 -9.421 17.452 1.00 97.62 107 ASP A C 1
ATOM 809 O O . ASP A 1 107 ? -6.386 -9.316 16.424 1.00 97.62 107 ASP A O 1
ATOM 813 N N . ALA A 1 108 ? -5.281 -10.619 17.846 1.00 95.75 108 ALA A N 1
ATOM 814 C CA . ALA A 1 108 ? -5.611 -11.824 17.090 1.00 95.75 108 ALA A CA 1
ATOM 815 C C . ALA A 1 108 ? -7.120 -12.127 17.143 1.00 95.75 108 ALA A C 1
ATOM 817 O O . ALA A 1 108 ? -7.781 -11.880 18.151 1.00 95.75 108 ALA A O 1
ATOM 818 N N . ALA A 1 109 ? -7.643 -12.796 16.112 1.00 94.75 109 ALA A N 1
ATOM 819 C CA . ALA A 1 109 ? -9.042 -13.237 16.086 1.00 94.75 109 ALA A CA 1
ATOM 820 C C . ALA A 1 109 ? -9.419 -14.135 17.284 1.00 94.75 109 ALA A C 1
ATOM 822 O O . ALA A 1 109 ? -10.561 -14.138 17.726 1.00 94.75 109 ALA A O 1
ATOM 823 N N . SER A 1 110 ? -8.458 -14.873 17.857 1.00 96.56 110 SER A N 1
ATOM 824 C CA . SER A 1 110 ? -8.666 -15.697 19.060 1.00 96.56 110 SER A CA 1
ATOM 825 C C . SER A 1 110 ? -8.958 -14.896 20.334 1.00 96.56 110 SER A C 1
ATOM 827 O O . SER A 1 110 ? -9.328 -15.486 21.345 1.00 96.56 110 SER A O 1
ATOM 829 N N . ILE A 1 111 ? -8.725 -13.583 20.309 1.00 95.19 111 ILE A N 1
ATOM 830 C CA . ILE A 1 111 ? -9.042 -12.634 21.382 1.00 95.19 111 ILE A CA 1
ATOM 831 C C . ILE A 1 111 ? -9.898 -11.477 20.839 1.00 95.19 111 ILE A C 1
ATOM 833 O O . ILE A 1 111 ? -9.746 -10.336 21.265 1.00 95.19 111 ILE A O 1
ATOM 837 N N . ASP A 1 112 ? -10.789 -11.802 19.896 1.00 95.00 112 ASP A N 1
ATOM 838 C CA . ASP A 1 112 ? -11.825 -10.925 19.335 1.00 95.00 112 ASP A CA 1
ATOM 839 C C . ASP A 1 112 ? -11.319 -9.723 18.513 1.00 95.00 112 ASP A C 1
ATOM 841 O O . ASP A 1 112 ? -12.017 -8.717 18.385 1.00 95.00 112 ASP A O 1
ATOM 845 N N . GLY A 1 113 ? -10.120 -9.811 17.928 1.00 97.56 113 GLY A N 1
ATOM 846 C CA . GLY A 1 113 ? -9.635 -8.805 16.982 1.00 97.56 113 GLY A CA 1
ATOM 847 C C . GLY A 1 113 ? -10.238 -8.939 15.578 1.00 97.56 113 GLY A C 1
ATOM 848 O O . GLY A 1 113 ? -10.339 -10.046 15.043 1.00 97.56 113 GLY A O 1
ATOM 849 N N . GLU A 1 114 ? -10.606 -7.812 14.959 1.00 98.06 114 GLU A N 1
ATOM 850 C CA . GLU A 1 114 ? -11.281 -7.786 13.652 1.00 98.06 114 GLU A CA 1
ATOM 851 C C . GLU A 1 114 ? -10.688 -6.756 12.672 1.00 98.06 114 GLU A C 1
ATOM 853 O O . GLU A 1 114 ? -10.415 -5.609 13.019 1.00 98.06 114 GLU A O 1
ATOM 858 N N . VAL A 1 115 ? -10.532 -7.135 11.401 1.00 97.88 115 VAL A N 1
ATOM 859 C CA . VAL A 1 115 ? -10.156 -6.205 10.326 1.00 97.88 115 VAL A CA 1
ATOM 860 C C . VAL A 1 115 ? -11.265 -6.159 9.287 1.00 97.88 115 VAL A C 1
ATOM 862 O O . VAL A 1 115 ? -11.641 -7.183 8.720 1.00 97.88 115 VAL A O 1
ATOM 865 N N . VAL A 1 116 ? -11.733 -4.953 8.976 1.00 97.38 116 VAL A N 1
ATOM 866 C CA . VAL A 1 116 ? -12.696 -4.702 7.903 1.00 97.38 116 VAL A CA 1
ATOM 867 C C . VAL A 1 116 ? -12.004 -3.951 6.774 1.00 97.38 116 VAL A C 1
ATOM 869 O O . VAL A 1 116 ? -11.477 -2.859 6.971 1.00 97.38 116 VAL A O 1
ATOM 872 N N . VAL A 1 117 ? -12.039 -4.505 5.563 1.00 96.56 117 VAL A N 1
ATOM 873 C CA . VAL A 1 117 ? -11.559 -3.830 4.352 1.00 96.56 117 VAL A CA 1
ATOM 874 C C . VAL A 1 117 ? -12.740 -3.279 3.559 1.00 96.56 117 VAL A C 1
ATOM 876 O O . VAL A 1 117 ? -13.609 -4.025 3.113 1.00 96.56 117 VAL A O 1
ATOM 879 N N . VAL A 1 118 ? -12.788 -1.958 3.377 1.00 94.75 118 VAL A N 1
ATOM 880 C CA . VAL A 1 118 ? -13.831 -1.300 2.580 1.00 94.75 118 VAL A CA 1
ATOM 881 C C . VAL A 1 118 ? -13.316 -1.139 1.153 1.00 94.75 118 VAL A C 1
ATOM 883 O O . VAL A 1 118 ? -12.691 -0.137 0.804 1.00 94.75 118 VAL A O 1
ATOM 886 N N . ALA A 1 119 ? -13.539 -2.165 0.334 1.00 92.88 119 ALA A N 1
ATOM 887 C CA . ALA A 1 119 ? -13.077 -2.250 -1.050 1.00 92.88 119 ALA A CA 1
ATOM 888 C C . ALA A 1 119 ? -14.057 -3.045 -1.924 1.00 92.88 119 ALA A C 1
ATOM 890 O O . ALA A 1 119 ? -14.961 -3.703 -1.412 1.00 92.88 119 ALA A O 1
ATOM 891 N N . GLU A 1 120 ? -13.845 -3.014 -3.241 1.00 92.50 120 GLU A N 1
ATOM 892 C CA . GLU A 1 120 ? -14.531 -3.914 -4.173 1.00 92.50 120 GLU A CA 1
ATOM 893 C C . GLU A 1 120 ? -14.089 -5.369 -3.905 1.00 92.50 120 GLU A C 1
ATOM 895 O O . GLU A 1 120 ? -12.910 -5.691 -4.104 1.00 92.50 120 GLU A O 1
ATOM 900 N N . PRO A 1 121 ? -14.990 -6.261 -3.447 1.00 91.12 121 PRO A N 1
ATOM 901 C CA . PRO A 1 121 ? -14.627 -7.623 -3.064 1.00 91.12 121 PRO A CA 1
ATOM 902 C C . PRO A 1 121 ? -14.098 -8.468 -4.225 1.00 91.12 121 PRO A C 1
ATOM 904 O O . PRO A 1 121 ? -13.388 -9.440 -3.969 1.00 91.12 121 PRO A O 1
ATOM 907 N N . SER A 1 122 ? -14.404 -8.134 -5.484 1.00 93.50 122 SER A N 1
ATOM 908 C CA . SER A 1 122 ? -13.893 -8.889 -6.634 1.00 93.50 122 SER A CA 1
ATOM 909 C C . SER A 1 122 ? -12.410 -8.643 -6.940 1.00 93.50 122 SER A C 1
ATOM 911 O O . SER A 1 122 ? -11.846 -9.338 -7.784 1.00 93.50 122 SER A O 1
ATOM 913 N N . LEU A 1 123 ? -11.763 -7.658 -6.305 1.00 94.88 123 LEU A N 1
ATOM 914 C CA . LEU A 1 123 ? -10.357 -7.344 -6.566 1.00 94.88 123 LEU A CA 1
ATOM 915 C C . LEU A 1 123 ? -9.427 -8.463 -6.055 1.00 94.88 123 LEU A C 1
ATOM 917 O O . LEU A 1 123 ? -9.516 -8.830 -4.879 1.00 94.88 123 LEU A O 1
ATOM 921 N N . PRO A 1 124 ? -8.472 -8.957 -6.871 1.00 95.38 124 PRO A N 1
ATOM 922 C CA . PRO A 1 124 ? -7.540 -10.006 -6.448 1.00 95.38 124 PRO A CA 1
ATOM 923 C C . PRO A 1 124 ? -6.768 -9.672 -5.163 1.00 95.38 124 PRO A C 1
ATOM 925 O O . PRO A 1 124 ? -6.670 -10.508 -4.270 1.00 95.38 124 PRO A O 1
ATOM 928 N N . VAL A 1 125 ? -6.287 -8.434 -5.010 1.00 96.06 125 VAL A N 1
ATOM 929 C CA . VAL A 1 125 ? -5.558 -7.987 -3.805 1.00 96.06 125 VAL A CA 1
ATOM 930 C C . VAL A 1 125 ? -6.405 -8.084 -2.525 1.00 96.06 125 VAL A C 1
ATOM 932 O O . VAL A 1 125 ? -5.915 -8.513 -1.482 1.00 96.06 125 VAL A O 1
ATOM 935 N N . VAL A 1 126 ? -7.704 -7.777 -2.610 1.00 96.88 126 VAL A N 1
ATOM 936 C CA . VAL A 1 126 ? -8.655 -7.907 -1.490 1.00 96.88 126 VAL A CA 1
ATOM 937 C C . VAL A 1 126 ? -8.881 -9.381 -1.163 1.00 96.88 126 VAL A C 1
ATOM 939 O O . VAL A 1 126 ? -8.900 -9.778 -0.001 1.00 96.88 126 VAL A O 1
ATOM 942 N N . GLN A 1 127 ? -8.997 -10.212 -2.196 1.00 97.56 127 GLN A N 1
ATOM 943 C CA . GLN A 1 127 ? -9.156 -11.656 -2.068 1.00 97.56 127 GLN A CA 1
ATOM 944 C C . GLN A 1 127 ? -7.940 -12.337 -1.418 1.00 97.56 127 GLN A C 1
ATOM 946 O O . GLN A 1 127 ? -8.127 -13.261 -0.623 1.00 97.56 127 GLN A O 1
ATOM 951 N N . HIS A 1 128 ? -6.719 -11.884 -1.710 1.00 98.06 128 HIS A N 1
ATOM 952 C CA . HIS A 1 128 ? -5.517 -12.358 -1.020 1.00 98.06 128 HIS A CA 1
ATOM 953 C C . HIS A 1 128 ? -5.463 -11.881 0.434 1.00 98.06 128 HIS A C 1
ATOM 955 O O . HIS A 1 128 ? -5.116 -12.677 1.303 1.00 98.06 128 HIS A O 1
ATOM 961 N N . LEU A 1 129 ? -5.874 -10.638 0.725 1.00 97.12 129 LEU A N 1
ATOM 962 C CA . LEU A 1 129 ? -5.931 -10.129 2.101 1.00 97.12 129 LEU A CA 1
ATOM 963 C C . LEU A 1 129 ? -6.897 -10.954 2.962 1.00 97.12 129 LEU A C 1
ATOM 965 O O . LEU A 1 129 ? -6.517 -11.420 4.031 1.00 97.12 129 LEU A O 1
ATOM 969 N N . ILE A 1 130 ? -8.122 -11.186 2.473 1.00 96.12 130 ILE A N 1
ATOM 970 C CA . ILE A 1 130 ? -9.159 -11.956 3.185 1.00 96.12 130 ILE A CA 1
ATOM 971 C C . ILE A 1 130 ? -8.679 -13.376 3.512 1.00 96.12 130 ILE A C 1
ATOM 973 O O . ILE A 1 130 ? -8.989 -13.908 4.575 1.00 96.12 130 ILE A O 1
ATOM 977 N N . ARG A 1 131 ? -7.928 -14.002 2.600 1.00 96.00 131 ARG A N 1
ATOM 978 C CA . ARG A 1 131 ? -7.377 -15.353 2.790 1.00 96.00 131 ARG A CA 1
ATOM 979 C C . ARG A 1 131 ? -6.050 -15.370 3.547 1.00 96.00 131 ARG A C 1
ATOM 981 O O . ARG A 1 131 ? -5.532 -16.454 3.797 1.00 96.00 131 ARG A O 1
ATOM 988 N N . TRP A 1 132 ? -5.506 -14.199 3.879 1.00 95.88 132 TRP A N 1
ATOM 989 C CA . TRP A 1 132 ? -4.158 -14.033 4.415 1.00 95.88 132 TRP A CA 1
ATOM 990 C C . TRP A 1 132 ? -3.078 -14.726 3.555 1.00 95.88 132 TRP A C 1
ATOM 992 O O . TRP A 1 132 ? -2.109 -15.296 4.053 1.00 95.88 132 TRP A O 1
ATOM 1002 N N . ASP A 1 133 ? -3.255 -14.693 2.232 1.00 97.94 133 ASP A N 1
ATOM 1003 C CA . ASP A 1 133 ? -2.392 -15.361 1.255 1.00 97.94 133 ASP A CA 1
ATOM 1004 C C . ASP A 1 133 ? -1.355 -14.388 0.676 1.00 97.94 133 ASP A C 1
ATOM 1006 O O . ASP A 1 133 ? -1.430 -13.944 -0.474 1.00 97.94 133 ASP A O 1
ATOM 1010 N N . VAL A 1 134 ? -0.384 -14.030 1.516 1.00 97.56 134 VAL A N 1
ATOM 1011 C CA . VAL A 1 134 ? 0.729 -13.146 1.140 1.00 97.56 134 VAL A CA 1
ATOM 1012 C C . VAL A 1 134 ? 1.626 -13.765 0.056 1.00 97.56 134 VAL A C 1
ATOM 1014 O O . VAL A 1 134 ? 1.932 -13.065 -0.913 1.00 97.56 134 VAL A O 1
ATOM 1017 N N . PRO A 1 135 ? 2.031 -15.052 0.138 1.00 98.12 135 PRO A N 1
ATOM 1018 C CA . PRO A 1 135 ? 2.865 -15.659 -0.898 1.00 98.12 135 PRO A CA 1
ATOM 1019 C C . PRO A 1 135 ? 2.160 -15.740 -2.254 1.00 98.12 135 PRO A C 1
ATOM 1021 O O . PRO A 1 135 ? 2.791 -15.477 -3.277 1.00 98.12 135 PRO A O 1
ATOM 1024 N N . GLY A 1 136 ? 0.862 -16.062 -2.276 1.00 98.12 136 GLY A N 1
ATOM 1025 C CA . GLY A 1 136 ? 0.083 -16.102 -3.509 1.00 98.12 136 GLY A CA 1
ATOM 1026 C C . GLY A 1 136 ? -0.065 -14.727 -4.152 1.00 98.12 136 GLY A C 1
ATOM 1027 O O . GLY A 1 136 ? 0.098 -14.616 -5.367 1.00 98.12 136 GLY A O 1
ATOM 1028 N N . HIS A 1 137 ? -0.272 -13.671 -3.356 1.00 97.81 137 HIS A N 1
ATOM 1029 C CA . HIS A 1 137 ? -0.274 -12.301 -3.874 1.00 97.81 137 HIS A CA 1
ATOM 1030 C C . HIS A 1 137 ? 1.069 -11.934 -4.518 1.00 97.81 137 HIS A C 1
ATOM 1032 O O . HIS A 1 137 ? 1.102 -11.472 -5.657 1.00 97.81 137 HIS A O 1
ATOM 1038 N N . ALA A 1 138 ? 2.180 -12.194 -3.821 1.00 96.88 138 ALA A N 1
ATOM 1039 C CA . ALA A 1 138 ? 3.519 -11.890 -4.323 1.00 96.88 138 ALA A CA 1
ATOM 1040 C C . ALA A 1 138 ? 3.856 -12.672 -5.606 1.00 96.88 138 ALA A C 1
ATOM 1042 O O . ALA A 1 138 ? 4.440 -12.119 -6.538 1.00 96.88 138 ALA A O 1
ATOM 1043 N N . ALA A 1 139 ? 3.460 -13.946 -5.682 1.00 97.19 139 ALA A N 1
ATOM 1044 C CA . ALA A 1 139 ? 3.637 -14.762 -6.881 1.00 97.19 139 ALA A CA 1
ATOM 1045 C C . ALA A 1 139 ? 2.818 -14.228 -8.069 1.00 97.19 139 ALA A C 1
ATOM 1047 O O . ALA A 1 139 ? 3.328 -14.181 -9.190 1.00 97.19 139 ALA A O 1
ATOM 1048 N N . ALA A 1 140 ? 1.574 -13.799 -7.828 1.00 95.88 140 ALA A N 1
ATOM 1049 C CA . ALA A 1 140 ? 0.718 -13.212 -8.855 1.00 95.88 140 ALA A CA 1
ATOM 1050 C C . ALA A 1 140 ? 1.282 -11.881 -9.381 1.00 95.88 140 ALA A C 1
ATOM 1052 O O . ALA A 1 140 ? 1.384 -11.712 -10.596 1.00 95.88 140 ALA A O 1
ATOM 1053 N N . GLU A 1 141 ? 1.715 -10.981 -8.490 1.00 95.56 141 GLU A N 1
ATOM 1054 C CA . GLU A 1 141 ? 2.390 -9.732 -8.871 1.00 95.56 141 GLU A CA 1
ATOM 1055 C C . GLU A 1 141 ? 3.641 -10.026 -9.710 1.00 95.56 141 GLU A C 1
ATOM 1057 O O . GLU A 1 141 ? 3.799 -9.476 -10.799 1.00 95.56 141 GLU A O 1
ATOM 1062 N N . LEU A 1 142 ? 4.507 -10.945 -9.267 1.00 95.88 142 LEU A N 1
ATOM 1063 C CA . LEU A 1 142 ? 5.729 -11.288 -9.998 1.00 95.88 142 LEU A CA 1
ATOM 1064 C C . LEU A 1 142 ? 5.439 -11.857 -11.396 1.00 95.88 142 LEU A C 1
ATOM 1066 O O . LEU A 1 142 ? 6.121 -11.490 -12.354 1.00 95.88 142 LEU A O 1
ATOM 1070 N N . SER A 1 143 ? 4.419 -12.712 -11.528 1.00 96.31 143 SER A N 1
ATOM 1071 C CA . SER A 1 143 ? 3.981 -13.237 -12.830 1.00 96.31 143 SER A CA 1
ATOM 1072 C C . SER A 1 143 ? 3.540 -12.109 -13.761 1.00 96.31 143 SER A C 1
ATOM 1074 O O . SER A 1 143 ? 3.989 -12.041 -14.903 1.00 96.31 143 SER A O 1
ATOM 1076 N N . GLN A 1 144 ? 2.736 -11.166 -13.262 1.00 94.31 144 GLN A N 1
ATOM 1077 C CA . GLN A 1 144 ? 2.284 -10.013 -14.044 1.00 94.31 144 GLN A CA 1
ATOM 1078 C C . GLN A 1 144 ? 3.450 -9.116 -14.479 1.00 94.31 144 GLN A C 1
ATOM 1080 O O . GLN A 1 144 ? 3.476 -8.650 -15.621 1.00 94.31 144 GLN A O 1
ATOM 1085 N N . ARG A 1 145 ? 4.456 -8.907 -13.615 1.00 95.12 145 ARG A N 1
ATOM 1086 C CA . ARG A 1 145 ? 5.681 -8.174 -13.984 1.00 95.12 145 ARG A CA 1
ATOM 1087 C C . ARG A 1 145 ? 6.467 -8.896 -15.075 1.00 95.12 145 ARG A C 1
ATOM 1089 O O . ARG A 1 145 ? 6.964 -8.242 -15.988 1.00 95.12 145 ARG A O 1
ATOM 1096 N N . ALA A 1 146 ? 6.548 -10.225 -15.026 1.00 95.81 146 ALA A N 1
ATOM 1097 C CA . ALA A 1 146 ? 7.205 -11.011 -16.068 1.00 95.81 146 ALA A CA 1
ATOM 1098 C C . ALA A 1 146 ? 6.475 -10.919 -17.415 1.00 95.81 146 ALA A C 1
ATOM 1100 O O . ALA A 1 146 ? 7.112 -10.680 -18.441 1.00 95.81 146 ALA A O 1
ATOM 1101 N N . GLU A 1 147 ? 5.145 -11.030 -17.413 1.00 95.19 147 GLU A N 1
ATOM 1102 C CA . GLU A 1 147 ? 4.311 -10.923 -18.619 1.00 95.19 147 GLU A CA 1
ATOM 1103 C C . GLU A 1 147 ? 4.418 -9.549 -19.289 1.00 95.19 147 GLU A C 1
ATOM 1105 O O . GLU A 1 147 ? 4.420 -9.445 -20.516 1.00 95.19 147 GLU A O 1
ATOM 1110 N N . THR A 1 148 ? 4.554 -8.494 -18.486 1.00 92.75 148 THR A N 1
ATOM 1111 C CA . THR A 1 148 ? 4.624 -7.104 -18.959 1.00 92.75 148 THR A CA 1
ATOM 1112 C C . THR A 1 148 ? 6.049 -6.572 -19.120 1.00 92.75 148 THR A C 1
ATOM 1114 O O . THR A 1 148 ? 6.218 -5.423 -19.520 1.00 92.75 148 THR A O 1
ATOM 1117 N N . ARG A 1 149 ? 7.076 -7.397 -18.859 1.00 92.38 149 ARG A N 1
ATOM 1118 C CA . ARG A 1 149 ? 8.502 -7.012 -18.869 1.00 92.38 149 ARG A CA 1
ATOM 1119 C C . ARG A 1 149 ? 8.789 -5.793 -17.992 1.00 92.38 149 ARG A C 1
ATOM 1121 O O . ARG A 1 149 ? 9.449 -4.845 -18.408 1.00 92.38 149 ARG A O 1
ATOM 1128 N N . LEU A 1 150 ? 8.293 -5.830 -16.763 1.00 92.06 150 LEU A N 1
ATOM 1129 C CA . LEU A 1 150 ? 8.499 -4.791 -15.761 1.00 92.06 150 LEU A CA 1
ATOM 1130 C C . LEU A 1 150 ? 9.396 -5.301 -14.623 1.00 92.06 150 LEU A C 1
ATOM 1132 O O . LEU A 1 150 ? 9.461 -6.510 -14.376 1.00 92.06 150 LEU A O 1
ATOM 1136 N N . PRO A 1 151 ? 10.104 -4.415 -13.900 1.00 91.94 151 PRO A N 1
ATOM 1137 C CA . PRO A 1 151 ? 10.854 -4.813 -12.716 1.00 91.94 151 PRO A CA 1
ATOM 1138 C C . PRO A 1 151 ? 9.963 -5.526 -11.680 1.00 91.94 151 PRO A C 1
ATOM 1140 O O . PRO A 1 151 ? 8.805 -5.128 -11.499 1.00 91.94 151 PRO A O 1
ATOM 1143 N N . PRO A 1 152 ? 10.481 -6.556 -10.983 1.00 92.81 152 PRO A N 1
ATOM 1144 C CA . PRO A 1 152 ? 11.866 -7.047 -11.012 1.00 92.81 152 PRO A CA 1
ATOM 1145 C C . PRO A 1 152 ? 12.149 -8.130 -12.074 1.00 92.81 152 PRO A C 1
ATOM 1147 O O . PRO A 1 152 ? 13.236 -8.699 -12.077 1.00 92.81 152 PRO A O 1
ATOM 1150 N N . ALA A 1 153 ? 11.207 -8.446 -12.968 1.00 94.56 153 ALA A N 1
ATOM 1151 C CA . ALA A 1 153 ? 11.404 -9.498 -13.972 1.00 94.56 153 ALA A CA 1
ATOM 1152 C C . ALA A 1 153 ? 12.418 -9.118 -15.068 1.00 94.56 153 ALA A C 1
ATOM 1154 O O . ALA A 1 153 ? 12.946 -9.987 -15.761 1.00 94.56 153 ALA A O 1
ATOM 1155 N N . VAL A 1 154 ? 12.697 -7.821 -15.214 1.00 93.25 154 VAL A N 1
ATOM 1156 C CA . VAL A 1 154 ? 13.729 -7.271 -16.096 1.00 93.25 154 VAL A CA 1
ATOM 1157 C C . VAL A 1 154 ? 14.534 -6.194 -15.373 1.00 93.25 154 VAL A C 1
ATOM 1159 O O . VAL A 1 154 ? 14.081 -5.619 -14.380 1.00 93.25 154 VAL A O 1
ATOM 1162 N N . HIS A 1 155 ? 15.710 -5.878 -15.911 1.00 92.38 155 HIS A N 1
ATOM 1163 C CA . HIS A 1 155 ? 16.487 -4.716 -15.492 1.00 92.38 155 HIS A CA 1
ATOM 1164 C C . HIS A 1 155 ? 16.067 -3.484 -16.292 1.00 92.38 155 HIS A C 1
ATOM 1166 O O . HIS A 1 155 ? 15.942 -3.546 -17.513 1.00 92.38 155 HIS A O 1
ATOM 1172 N N . VAL A 1 156 ? 15.894 -2.362 -15.598 1.00 91.88 156 VAL A N 1
ATOM 1173 C CA . VAL A 1 156 ? 15.614 -1.058 -16.204 1.00 91.88 156 VAL A CA 1
ATOM 1174 C C . VAL A 1 156 ? 16.743 -0.105 -15.836 1.00 91.88 156 VAL A C 1
ATOM 1176 O O . VAL A 1 156 ? 17.164 -0.056 -14.681 1.00 91.88 156 VAL A O 1
ATOM 1179 N N . ALA A 1 157 ? 17.223 0.646 -16.825 1.00 91.38 157 ALA A N 1
ATO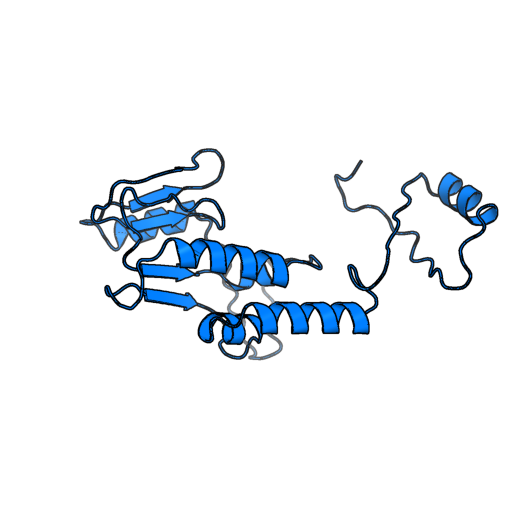M 1180 C CA . ALA A 1 157 ? 18.147 1.756 -16.644 1.00 91.38 157 ALA A CA 1
ATOM 1181 C C . ALA A 1 157 ? 17.497 3.025 -17.204 1.00 91.38 157 ALA A C 1
ATOM 1183 O O . ALA A 1 157 ? 16.965 3.008 -18.314 1.00 91.38 157 ALA A O 1
ATOM 1184 N N . VAL A 1 158 ? 17.536 4.107 -16.428 1.00 91.31 158 VAL A N 1
ATOM 1185 C CA . VAL A 1 158 ? 17.013 5.422 -16.818 1.00 91.31 158 VAL A CA 1
ATOM 1186 C C . VAL A 1 158 ? 18.199 6.343 -17.086 1.00 91.31 158 VAL A C 1
ATOM 1188 O O . VAL A 1 158 ? 19.164 6.344 -16.321 1.00 91.31 158 VAL A O 1
ATOM 1191 N N . VAL A 1 159 ? 18.152 7.074 -18.201 1.00 92.44 159 VAL A N 1
ATOM 1192 C CA . VAL A 1 159 ? 19.183 8.042 -18.593 1.00 92.44 159 VAL A CA 1
ATOM 1193 C C . VAL A 1 159 ? 18.502 9.379 -18.835 1.00 92.44 159 VAL A C 1
ATOM 1195 O O . VAL A 1 159 ? 17.765 9.524 -19.810 1.00 92.44 159 VAL A O 1
ATOM 1198 N N . ASP A 1 160 ? 18.806 10.346 -17.976 1.00 91.69 160 ASP A N 1
ATOM 1199 C CA . ASP A 1 160 ? 18.240 11.689 -18.024 1.00 91.69 160 ASP A CA 1
ATOM 1200 C C . ASP A 1 160 ? 19.317 12.693 -18.443 1.00 91.69 160 ASP A C 1
ATOM 1202 O O . ASP A 1 160 ? 20.393 12.772 -17.848 1.00 91.69 160 ASP A O 1
ATOM 1206 N N . ALA A 1 161 ? 19.048 13.442 -19.512 1.00 91.38 161 ALA A N 1
ATOM 1207 C CA . ALA A 1 161 ? 19.906 14.518 -19.994 1.00 91.38 161 ALA A CA 1
ATOM 1208 C C . ALA A 1 161 ? 19.122 15.434 -20.953 1.00 91.38 161 ALA A C 1
ATOM 1210 O O . ALA A 1 161 ? 18.074 15.039 -21.477 1.00 91.38 161 ALA A O 1
ATOM 1211 N N . PRO A 1 162 ? 19.627 16.645 -21.263 1.00 92.94 162 PRO A N 1
ATOM 1212 C CA . PRO A 1 162 ? 19.072 17.451 -22.342 1.00 92.94 162 PRO A CA 1
ATOM 1213 C C . PRO A 1 162 ? 18.992 16.655 -23.650 1.00 92.94 162 PRO A C 1
ATOM 1215 O O . PRO A 1 162 ? 19.906 15.897 -23.976 1.00 92.94 162 PRO A O 1
ATOM 1218 N N . ARG A 1 163 ? 17.937 16.880 -24.445 1.00 91.50 163 ARG A N 1
ATOM 1219 C CA . ARG A 1 163 ? 17.634 16.103 -25.664 1.00 91.50 163 ARG A CA 1
ATOM 1220 C C . ARG A 1 163 ? 18.847 15.858 -26.568 1.00 91.50 163 ARG A C 1
ATOM 1222 O O . ARG A 1 163 ? 19.101 14.722 -26.948 1.00 91.50 163 ARG A O 1
ATOM 1229 N N . LYS A 1 164 ? 19.629 16.902 -26.854 1.00 94.12 164 LYS A N 1
ATOM 1230 C CA . LYS A 1 164 ? 20.823 16.803 -27.708 1.00 94.12 164 LYS A CA 1
ATOM 1231 C C . LYS A 1 164 ? 21.897 15.870 -27.127 1.00 94.12 164 LYS A C 1
ATOM 1233 O O . LYS A 1 164 ? 22.559 15.168 -27.879 1.00 94.12 164 LYS A O 1
ATOM 1238 N N . ALA A 1 165 ? 22.069 15.864 -25.806 1.00 95.19 165 ALA A N 1
ATOM 1239 C CA . ALA A 1 165 ? 23.017 14.980 -25.133 1.00 95.19 165 ALA A CA 1
ATOM 1240 C C . ALA A 1 165 ? 22.526 13.523 -25.125 1.00 95.19 165 ALA A C 1
ATOM 1242 O O . ALA A 1 165 ? 23.332 12.620 -25.315 1.00 95.19 165 ALA A O 1
ATOM 1243 N N . LEU A 1 166 ? 21.214 13.285 -24.979 1.00 94.75 166 LEU A N 1
ATOM 1244 C CA . LEU A 1 166 ? 20.637 11.940 -25.124 1.00 94.75 166 LEU A CA 1
ATOM 1245 C C . LEU A 1 166 ? 20.805 11.397 -26.545 1.00 94.75 166 LEU A C 1
ATOM 1247 O O . LEU A 1 166 ? 21.142 10.228 -26.721 1.00 94.75 166 LEU A O 1
ATOM 1251 N N . GLU A 1 167 ? 20.560 12.229 -27.558 1.00 92.94 167 GLU A N 1
ATOM 1252 C CA . GLU A 1 167 ? 20.752 11.859 -28.964 1.00 92.94 167 GLU A CA 1
ATOM 1253 C C . GLU A 1 167 ? 22.204 11.457 -29.239 1.00 92.94 167 GLU A C 1
ATOM 1255 O O . GLU A 1 167 ? 22.437 10.395 -29.811 1.00 92.94 167 GLU A O 1
ATOM 1260 N N . ASP A 1 168 ? 23.165 12.256 -28.768 1.00 95.44 168 ASP A N 1
ATOM 1261 C CA . ASP A 1 168 ? 24.594 11.963 -28.901 1.00 95.44 168 ASP A CA 1
ATOM 1262 C C . ASP A 1 168 ? 24.999 10.691 -28.140 1.00 95.44 168 ASP A C 1
ATOM 1264 O O . ASP A 1 168 ? 25.631 9.802 -28.708 1.00 95.44 168 ASP A O 1
ATOM 1268 N N . PHE A 1 169 ? 24.563 10.536 -26.886 1.00 95.25 169 PHE A N 1
ATOM 1269 C CA . PHE A 1 169 ? 24.836 9.341 -26.083 1.00 95.25 169 PHE A CA 1
ATOM 1270 C C . PHE A 1 169 ? 24.333 8.064 -26.768 1.00 95.25 169 PHE A C 1
ATOM 1272 O O . PHE A 1 169 ? 25.089 7.109 -26.948 1.00 95.25 169 PHE A O 1
ATOM 1279 N N . PHE A 1 170 ? 23.070 8.050 -27.205 1.00 94.44 170 PHE A N 1
ATOM 1280 C CA . PHE A 1 170 ? 22.480 6.870 -27.836 1.00 94.44 170 PHE A CA 1
ATOM 1281 C C . PHE A 1 170 ? 22.973 6.612 -29.266 1.00 94.44 170 PHE A C 1
ATOM 1283 O O . PHE A 1 170 ? 22.745 5.519 -29.777 1.00 94.44 170 PHE A O 1
ATOM 1290 N N . ALA A 1 171 ? 23.639 7.577 -29.907 1.00 94.31 171 ALA A N 1
ATOM 1291 C CA . ALA A 1 171 ? 24.324 7.360 -31.179 1.00 94.31 171 ALA A CA 1
ATOM 1292 C C . ALA A 1 171 ? 25.655 6.602 -31.017 1.00 94.31 171 ALA A C 1
ATOM 1294 O O . ALA A 1 171 ? 26.118 5.990 -31.977 1.00 94.31 171 ALA A O 1
ATOM 1295 N N . HIS A 1 172 ? 26.255 6.630 -29.821 1.00 96.12 172 HIS A N 1
ATOM 1296 C CA . HIS A 1 172 ? 27.593 6.081 -29.564 1.00 96.12 172 HIS A CA 1
ATOM 1297 C C . HIS A 1 172 ? 27.618 4.912 -28.572 1.00 96.12 172 HIS A C 1
ATOM 1299 O O . HIS A 1 172 ? 28.628 4.217 -28.478 1.00 96.12 172 HIS A O 1
ATOM 1305 N N . VAL A 1 173 ? 26.543 4.687 -27.814 1.00 95.25 173 VAL A N 1
ATOM 1306 C CA . VAL A 1 173 ? 26.462 3.570 -26.868 1.00 95.25 173 VAL A CA 1
ATOM 1307 C C . VAL A 1 173 ? 26.130 2.258 -27.583 1.00 95.25 173 VAL A C 1
ATOM 1309 O O . VAL A 1 173 ? 25.191 2.177 -28.374 1.00 95.25 173 VAL A O 1
ATOM 1312 N N . GLU A 1 174 ? 26.864 1.198 -27.257 1.00 95.06 174 GLU A N 1
ATOM 1313 C CA . GLU A 1 174 ? 26.496 -0.164 -27.638 1.00 95.06 174 GLU A CA 1
ATOM 1314 C C . GLU A 1 174 ? 25.596 -0.764 -26.555 1.00 95.06 174 GLU A C 1
ATOM 1316 O O . GLU A 1 174 ? 26.014 -0.964 -25.413 1.00 95.06 174 GLU A O 1
ATOM 1321 N N . LEU A 1 175 ? 24.338 -1.037 -26.904 1.00 93.62 175 LEU A N 1
ATOM 1322 C CA . LEU A 1 175 ? 23.397 -1.696 -26.001 1.00 93.62 175 LEU A CA 1
ATOM 1323 C C . LEU A 1 175 ? 23.436 -3.219 -26.197 1.00 93.62 175 LEU A C 1
ATOM 1325 O O . LEU A 1 175 ? 23.675 -3.691 -27.313 1.00 93.62 175 LEU A O 1
ATOM 1329 N N . PRO A 1 176 ? 23.155 -4.013 -25.145 1.00 92.75 176 PRO A N 1
ATOM 1330 C CA . PRO A 1 176 ? 22.979 -5.452 -25.285 1.00 92.75 176 PRO A CA 1
ATOM 1331 C C . PRO A 1 176 ? 21.949 -5.797 -26.376 1.00 92.75 176 PRO A C 1
ATOM 1333 O O . PRO A 1 176 ? 20.955 -5.084 -26.505 1.00 92.75 176 PRO A O 1
ATOM 1336 N N . PRO A 1 177 ? 22.089 -6.924 -27.103 1.00 91.88 177 PRO A N 1
ATOM 1337 C CA . PRO A 1 177 ? 21.185 -7.270 -28.210 1.00 91.88 177 PRO A CA 1
ATOM 1338 C C . PRO A 1 177 ? 19.697 -7.372 -27.840 1.00 91.88 177 PRO A C 1
ATOM 1340 O O . PRO A 1 177 ? 18.836 -7.295 -28.709 1.00 91.88 177 PRO A O 1
ATOM 1343 N N . HIS A 1 178 ? 19.396 -7.588 -26.559 1.00 89.12 178 HIS A N 1
ATOM 1344 C CA . HIS A 1 178 ? 18.043 -7.722 -26.016 1.00 89.12 178 HIS A CA 1
ATOM 1345 C C . HIS A 1 178 ? 17.551 -6.452 -25.305 1.00 89.12 178 HIS A C 1
ATOM 1347 O O . HIS A 1 178 ? 16.484 -6.476 -24.695 1.00 89.12 178 HIS A O 1
ATOM 1353 N N . ALA A 1 179 ? 18.329 -5.367 -25.328 1.00 93.25 179 ALA A N 1
ATOM 1354 C CA . ALA A 1 179 ? 17.935 -4.108 -24.721 1.00 93.25 179 ALA A CA 1
ATOM 1355 C C . ALA A 1 179 ? 16.879 -3.407 -25.579 1.00 93.25 179 ALA A C 1
ATOM 1357 O O . ALA A 1 179 ? 17.035 -3.247 -26.790 1.00 93.25 179 ALA A O 1
ATOM 1358 N N . GLU A 1 180 ? 15.816 -2.950 -24.927 1.00 92.00 180 GLU A N 1
ATOM 1359 C CA . GLU A 1 180 ? 14.756 -2.166 -25.545 1.00 92.00 180 GLU A CA 1
ATOM 1360 C C . GLU A 1 180 ? 14.900 -0.702 -25.121 1.00 92.00 180 GLU A C 1
ATOM 1362 O O . GLU A 1 180 ? 14.924 -0.388 -23.930 1.00 9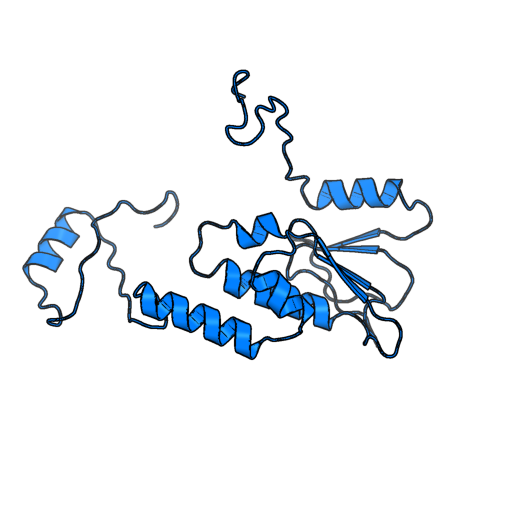2.00 180 GLU A O 1
ATOM 1367 N N . LYS A 1 181 ? 15.020 0.205 -26.096 1.00 92.56 181 LYS A N 1
ATOM 1368 C CA . LYS A 1 181 ? 15.069 1.648 -25.842 1.00 92.56 181 LYS A CA 1
ATOM 1369 C C . LYS A 1 181 ? 13.653 2.219 -25.877 1.00 92.56 181 LYS A C 1
ATOM 1371 O O . LYS A 1 181 ? 13.033 2.263 -26.937 1.00 92.56 181 LYS A O 1
ATOM 1376 N N . LEU A 1 182 ? 13.187 2.718 -24.735 1.00 90.81 182 LEU A N 1
ATOM 1377 C CA . LEU A 1 182 ? 11.919 3.437 -24.597 1.00 90.81 182 LEU A CA 1
ATOM 1378 C C . LEU A 1 182 ? 12.179 4.951 -24.498 1.00 90.81 182 LEU A C 1
ATOM 1380 O O . LEU A 1 182 ? 13.132 5.378 -23.850 1.00 90.81 182 LEU A O 1
ATOM 1384 N N . GLY A 1 183 ? 11.340 5.769 -25.141 1.00 89.88 183 GLY A N 1
ATOM 1385 C CA . GLY A 1 183 ? 11.477 7.232 -25.167 1.00 89.88 183 GLY A CA 1
ATOM 1386 C C . GLY A 1 183 ? 12.239 7.786 -26.387 1.00 89.88 183 GLY A C 1
ATOM 1387 O O . GLY A 1 183 ? 12.351 7.102 -27.407 1.00 89.88 183 GLY A O 1
ATOM 1388 N N . PRO A 1 184 ? 12.757 9.031 -26.323 1.00 91.94 184 PRO A N 1
ATOM 1389 C CA . PRO A 1 184 ? 12.794 9.913 -25.152 1.00 91.94 184 PRO A CA 1
ATOM 1390 C C . PRO A 1 184 ? 11.409 10.458 -24.781 1.00 91.94 184 PRO A C 1
ATOM 1392 O O . PRO A 1 184 ? 10.573 10.688 -25.654 1.00 91.94 184 PRO A O 1
ATOM 1395 N N . VAL A 1 185 ? 11.194 10.701 -23.491 1.00 91.06 185 VAL A N 1
ATOM 1396 C CA . VAL A 1 185 ? 10.007 11.372 -22.941 1.00 91.06 185 VAL A CA 1
ATOM 1397 C C . VAL A 1 185 ? 10.454 12.536 -22.066 1.00 91.06 185 VAL A C 1
ATOM 1399 O O . VAL A 1 185 ? 11.578 12.530 -21.566 1.00 91.06 185 VAL A O 1
ATOM 1402 N N . ASP A 1 186 ? 9.595 13.539 -21.910 1.00 88.12 186 ASP A N 1
ATOM 1403 C CA . ASP A 1 186 ? 9.869 14.631 -20.980 1.00 88.12 186 ASP A CA 1
ATOM 1404 C C . ASP A 1 186 ? 9.696 14.139 -19.538 1.00 88.12 186 ASP A C 1
ATOM 1406 O O . ASP A 1 186 ? 8.817 13.317 -19.250 1.00 88.12 186 ASP A O 1
ATOM 1410 N N . LEU A 1 187 ? 10.529 14.650 -18.630 1.00 82.88 187 LEU A N 1
ATOM 1411 C CA . LEU A 1 187 ? 10.390 14.356 -17.211 1.00 82.88 187 LEU A CA 1
ATOM 1412 C C . LEU A 1 187 ? 9.081 14.947 -16.664 1.00 82.88 187 LEU A C 1
ATOM 1414 O O . LEU A 1 187 ? 8.640 16.012 -17.114 1.00 82.88 187 LEU A O 1
ATOM 1418 N N . PRO A 1 188 ? 8.459 14.290 -15.669 1.00 77.69 188 PRO A N 1
ATOM 1419 C CA . PRO A 1 188 ? 7.350 14.882 -14.942 1.00 77.69 188 PRO A CA 1
ATOM 1420 C C . PRO A 1 188 ? 7.751 16.243 -14.344 1.00 77.69 188 PRO A C 1
ATOM 1422 O O . PRO A 1 188 ? 8.900 16.420 -13.932 1.00 77.69 188 PRO A O 1
ATOM 1425 N N . PRO A 1 189 ? 6.819 17.207 -14.235 1.00 73.75 189 PRO A N 1
ATOM 1426 C CA . PRO A 1 189 ? 7.102 18.485 -1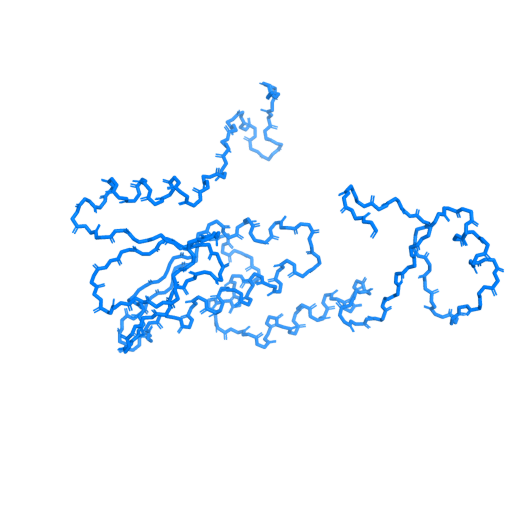3.592 1.00 73.75 189 PRO A CA 1
ATOM 1427 C C . PRO A 1 189 ? 7.650 18.297 -12.168 1.00 73.75 189 PRO A C 1
ATOM 1429 O O . PRO A 1 189 ? 7.038 17.595 -11.365 1.00 73.75 189 PRO A O 1
ATOM 1432 N N . GLY A 1 190 ? 8.761 18.965 -11.840 1.00 69.75 190 GLY A N 1
ATOM 1433 C CA . GLY A 1 190 ? 9.349 18.961 -10.492 1.00 69.75 190 GLY A CA 1
ATOM 1434 C C . GLY A 1 190 ? 10.387 17.866 -10.218 1.00 69.75 190 GLY A C 1
ATOM 1435 O O . GLY A 1 190 ? 10.830 17.749 -9.079 1.00 69.75 190 GLY A O 1
ATOM 1436 N N . VAL A 1 191 ? 10.777 17.091 -11.231 1.00 68.62 191 VAL A N 1
ATOM 1437 C CA . VAL A 1 191 ? 11.950 16.206 -11.185 1.00 68.62 191 VAL A CA 1
ATOM 1438 C C . VAL A 1 191 ? 13.124 16.956 -11.829 1.00 68.62 191 VAL A C 1
ATOM 1440 O O . VAL A 1 191 ? 13.021 17.325 -13.000 1.00 68.62 191 VAL A O 1
ATOM 1443 N N . GLU A 1 192 ? 14.179 17.245 -11.054 1.00 52.00 192 GLU A N 1
ATOM 1444 C CA . GLU A 1 192 ? 15.460 17.808 -11.539 1.00 52.00 192 GLU A CA 1
ATOM 1445 C C . GLU A 1 192 ? 16.477 16.709 -11.853 1.00 52.00 192 GLU A C 1
ATOM 1447 O O . GLU A 1 192 ? 16.575 15.754 -11.045 1.00 52.00 192 GLU A O 1
#

Organism: Corynebacterium lipophiloflavum (strain ATCC 700352 / DSM 44291 / CCUG 37336 / JCM 10383 / DMMZ 1944) (NCBI:txid525263)